Protein 7B3A (pdb70)

Secondary structure (DSSP, 8-state):
---EEPPGGGGGGGGGG--SHHHHT-HHHHHHHTTSSS-EEEES-SSS-SEEEEEETTTEEEEEE-TT-HHHHHHHHHIIIIIIHHHHHHTT--EEEEEES-THHHHHHHHHTTTS--EEEEEEEEEE-HHHHHHHGGGSPPP-TT-EEEE--HHHHHS-SSTHHHHHHHTT-S-HHHHHHH--EEEEEETTEEEEEEEEEEEETTEEEEEEEE--GGGTTSSHHHHHHHHHHHHHHHTTPEEE--EETT-HHHHHHHHHTTEEEEEEEEEEEEE-

Sequence (276 aa):
SMLYLLDDKSSDDYPKVVKHLVRTKKEEKSDVPLNAVINGTNVGNIYVDDPDHPKAALVDAVGTTTCFLIGDASSPVFGEHLKDCIENQQLKDQQCLESGGSSYFIATLFDKEEWEKVLENNAISHREEYEEPDYEFYHEEFDKDKKFNKVKSNYRSSLTTNNEEYTIKKRMMDKELLIQNDDSDDTLRRSSCLSDFWDSIDDFLTTKGVGFCVIKDEEQQVISSSCFTCYVDGNNHEIISVETYDEEEEEQNKKGLATKKACEVYLEYCIENGITPHWSTFETNVESVNLASSKLGFEEYRFKLKTYEEFEY

Nearest PDB structures (foldseek):
  7b3a-assembly1_A  TM=1.004E+00  e=2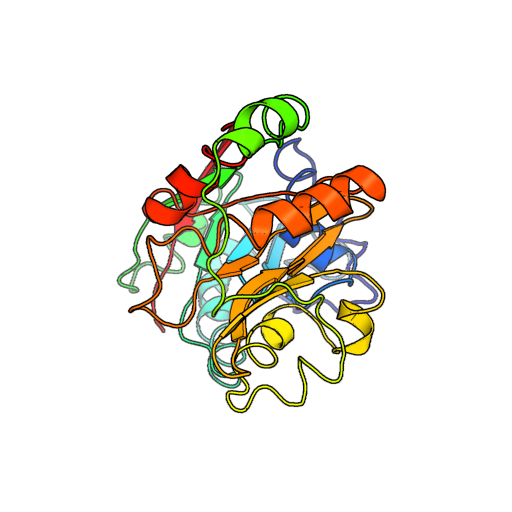.093E-62  Paenibacillus larvae subsp. larvae
  3g3s-assembly1_A  TM=7.703E-01  e=6.598E-16  Streptococcus suis 89/1591
  6wqc-assembly1_A  TM=4.935E-01  e=4.153E-09  Legionella hackeliae
  6wqb-assembly1_A  TM=4.560E-01  e=6.320E-09  Legionella hackeliae
  4ius-assembly1_A  TM=5.694E-01  e=4.469E-07  Kribbella flavida DSM 17836

Radius of gyration: 19.06 Å; Cα contacts (8 Å, |Δi|>4): 557; chains: 1; bounding box: 44×36×51 Å

CATH classification: 3.40.630.30

InterPro domains:
  IPR000182 GNAT domain [PS51186] (137-275)
  IPR016181 Acyl-CoA N-acyltransferase [SSF55729] (142-270)
  IPR027365 GNAT acetyltransferase YdfB-like [PF12746] (22-271)
  IPR027365 GNAT acetyltransferase YdfB-like [PTHR31143] (3-274)

Structure (mmCIF, N/CA/C/O backbone):
data_7B3A
#
_entry.id   7B3A
#
_cell.length_a   36.966
_cell.length_b   70.107
_cell.length_c   54.552
_cell.angle_alpha   90.000
_cell.angle_beta   106.947
_cell.angle_gamma   90.000
#
_symmetry.space_group_name_H-M   'P 1 21 1'
#
loop_
_entity.id
_entity.type
_entity.pdbx_description
1 polymer 'Putative Acyl-transferase domain protein'
2 non-polymer 'ACETYL COENZYME *A'
3 non-polymer 'CHLORIDE ION'
4 non-polymer 'ACETATE ION'
5 water water
#
loop_
_atom_site.group_PDB
_atom_site.id
_atom_site.type_symbol
_atom_site.label_atom_id
_atom_site.label_alt_id
_atom_site.label_comp_id
_atom_site.label_asym_id
_atom_site.label_entity_id
_atom_site.label_seq_id
_atom_site.pdbx_PDB_ins_code
_atom_site.Cartn_x
_atom_site.Cartn_y
_atom_site.Cartn_z
_atom_site.occupancy
_atom_site.B_iso_or_equiv
_atom_site.auth_seq_id
_atom_site.auth_comp_id
_atom_site.auth_asym_id
_atom_site.auth_atom_id
_atom_site.pdbx_PDB_model_num
ATOM 1 N N . SER A 1 5 ? 30.60253 -0.19378 -18.70302 1.000 46.99140 0 SER A N 1
ATOM 2 C CA . SER A 1 5 ? 29.26933 -0.54025 -19.26636 1.000 45.34102 0 SER A CA 1
ATOM 3 C C . SER A 1 5 ? 28.04770 -0.34106 -18.33324 1.000 41.62982 0 SER A C 1
ATOM 4 O O . SER A 1 5 ? 26.88020 -0.36067 -18.76905 1.000 41.94580 0 SER A O 1
ATOM 12 N N . MET A 1 6 ? 28.28451 -0.22297 -17.03063 1.000 37.14806 1 MET A N 1
ATOM 13 C CA . MET A 1 6 ? 27.17652 0.00455 -16.10261 1.000 31.61552 1 MET A CA 1
ATOM 14 C C . MET A 1 6 ? 27.74756 0.47165 -14.78180 1.000 28.05301 1 MET A C 1
ATOM 15 O O . MET A 1 6 ? 28.94336 0.27469 -14.52429 1.000 29.33740 1 MET A O 1
ATOM 29 N N . LEU A 1 7 ? 26.87761 1.07188 -13.92139 1.000 24.00867 2 LEU A N 1
ATOM 30 C CA . LEU A 1 7 ? 27.30823 1.35318 -12.56331 1.000 21.47246 2 LEU A CA 1
ATOM 31 C C . LEU A 1 7 ? 27.16731 0.08560 -11.73529 1.000 20.76276 2 LEU A C 1
ATOM 32 O O . LEU A 1 7 ? 26.24325 -0.70186 -11.93586 1.000 21.66482 2 LEU A O 1
ATOM 48 N N . TYR A 1 8 ? 28.09258 -0.11456 -10.82554 1.000 18.29341 3 TYR A N 1
ATOM 49 C CA . TYR A 1 8 ? 28.15461 -1.36614 -10.06438 1.000 16.61994 3 TYR A CA 1
ATOM 50 C C . TYR A 1 8 ? 27.70747 -1.16581 -8.61847 1.000 17.10075 3 TYR A C 1
ATOM 51 O O . TYR A 1 8 ? 28.25114 -0.32818 -7.91206 1.000 18.28442 3 TYR A O 1
ATOM 69 N N . LEU A 1 9 ? 26.73402 -1.95355 -8.17530 1.000 15.84578 4 LEU A N 1
ATOM 70 C CA . LEU A 1 9 ? 26.43012 -2.02480 -6.75237 1.000 15.77031 4 LEU A CA 1
ATOM 71 C C . LEU A 1 9 ? 27.64352 -2.56519 -6.00754 1.000 16.18834 4 LEU A C 1
ATOM 72 O O . LEU A 1 9 ? 28.25108 -3.57294 -6.40276 1.000 19.51076 4 LEU A O 1
ATOM 88 N N . LEU A 1 10 ? 28.02876 -1.87038 -4.93831 1.000 16.80440 5 LEU A N 1
ATOM 89 C CA . LEU A 1 10 ? 29.17901 -2.18940 -4.08613 1.000 19.05972 5 LEU A CA 1
ATOM 90 C C . LEU A 1 10 ? 28.72325 -2.97724 -2.85426 1.000 21.06514 5 LEU A C 1
ATOM 91 O O . LEU A 1 10 ? 27.70161 -2.66049 -2.25369 1.000 23.04452 5 LEU A O 1
ATOM 107 N N A ASP A 1 11 ? 29.46126 -4.02770 -2.50058 0.694 24.21147 6 ASP A N 1
ATOM 108 N N B ASP A 1 11 ? 29.44711 -4.02670 -2.48632 0.306 23.42508 6 ASP A N 1
ATOM 109 C CA A ASP A 1 11 ? 29.12557 -4.69483 -1.24622 0.694 25.86658 6 ASP A CA 1
ATOM 110 C CA B ASP A 1 11 ? 29.06494 -4.69899 -1.24750 0.306 24.97177 6 ASP A CA 1
ATOM 111 C C A ASP A 1 11 ? 29.59238 -3.86816 -0.04757 0.694 25.30176 6 ASP A C 1
ATOM 112 C C B ASP A 1 11 ? 29.60382 -3.92634 -0.04344 0.306 25.70935 6 ASP A C 1
ATOM 113 O O A ASP A 1 11 ? 30.57599 -3.10844 -0.12001 0.694 23.73623 6 ASP A O 1
ATOM 114 O O B ASP A 1 11 ? 30.63260 -3.24198 -0.12002 0.306 25.32788 6 ASP A O 1
ATOM 131 N N . LYS A 1 12 ? 28.87187 -4.01810 1.07181 1.000 27.11440 7 LYS A N 1
ATOM 132 C CA . LYS A 1 12 ? 29.21255 -3.25249 2.27531 1.000 27.33209 7 LYS A CA 1
ATOM 133 C C . LYS A 1 12 ? 30.66193 -3.44528 2.67088 1.000 26.79516 7 LYS A C 1
ATOM 134 O O . LYS A 1 12 ? 31.30735 -2.51398 3.16775 1.000 26.03022 7 LYS A O 1
ATOM 154 N N A SER A 1 13 ? 31.19413 -4.65101 2.47613 0.694 27.97042 8 SER A N 1
ATOM 155 N N B SER A 1 13 ? 31.21580 -4.63538 2.41115 0.306 28.05660 8 SER A N 1
ATOM 156 C CA A SER A 1 13 ? 32.57014 -4.92031 2.88822 0.694 28.75244 8 SER A CA 1
ATOM 157 C CA B SER A 1 13 ? 32.64337 -4.85942 2.63772 0.306 28.99111 8 SER A CA 1
ATOM 158 C C A SER A 1 13 ? 33.57592 -4.05519 2.14736 0.694 27.18844 8 SER A C 1
ATOM 159 C C B SER A 1 13 ? 33.48367 -3.84138 1.88718 0.306 27.68789 8 SER A C 1
ATOM 160 O O A SER A 1 13 ? 34.70373 -3.91203 2.61916 0.694 27.40076 8 SER A O 1
ATOM 161 O O B SER A 1 13 ? 34.54714 -3.43251 2.36030 0.306 27.46360 8 SER A O 1
ATOM 176 N N A ASP A 1 14 ? 33.19133 -3.46084 1.01406 0.768 25.54788 9 ASP A N 1
ATOM 177 N N B ASP A 1 14 ? 33.04601 -3.45497 0.69581 0.232 26.23463 9 ASP A N 1
ATOM 178 C CA A ASP A 1 14 ? 34.08476 -2.60946 0.22676 0.768 24.95749 9 ASP A CA 1
ATOM 179 C CA B ASP A 1 14 ? 33.81602 -2.57593 -0.17140 0.232 24.86132 9 ASP A CA 1
ATOM 180 C C A ASP A 1 14 ? 33.76746 -1.11282 0.36192 0.768 23.04874 9 ASP A C 1
ATOM 181 C C B ASP A 1 14 ? 33.54215 -1.09475 0.09000 0.232 23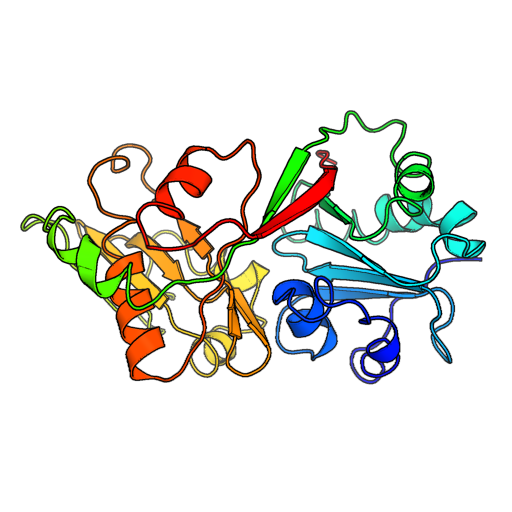.32794 9 ASP A C 1
ATOM 182 O O A ASP A 1 14 ? 34.39144 -0.27557 -0.29910 0.768 23.07390 9 ASP A O 1
ATOM 183 O O B ASP A 1 14 ? 33.99144 -0.24929 -0.69323 0.232 22.36122 9 ASP A O 1
ATOM 200 N N . TYR A 1 15 ? 32.80816 -0.74921 1.15820 1.000 22.82547 10 TYR A N 1
ATOM 201 C CA . TYR A 1 15 ? 32.45880 0.66299 1.34799 1.000 21.03211 10 TYR A CA 1
ATOM 202 C C . TYR A 1 15 ? 33.67957 1.50334 1.71834 1.000 20.70490 10 TYR A C 1
ATOM 203 O O . TYR A 1 15 ? 33.75403 2.68700 1.36767 1.000 21.06633 10 TYR A O 1
ATOM 222 N N . PRO A 1 16 ? 34.64288 0.95862 2.46914 1.000 23.43731 11 PRO A N 1
ATOM 223 C CA . PRO A 1 16 ? 35.82149 1.76760 2.79495 1.000 24.06841 11 PRO A CA 1
ATOM 224 C C . PRO A 1 16 ? 36.53235 2.29045 1.56386 1.000 27.30854 11 PRO A C 1
ATOM 225 O O . PRO A 1 16 ? 37.18947 3.34098 1.64202 1.000 28.11833 11 PRO A O 1
ATOM 236 N N . LYS A 1 17 ? 36.39058 1.62264 0.41620 1.000 27.18359 12 LYS A N 1
ATOM 237 C CA . LYS A 1 17 ? 37.00103 2.11127 -0.81237 1.000 27.46337 12 LYS A CA 1
ATOM 238 C C . LYS A 1 17 ? 36.39474 3.41200 -1.32619 1.000 26.52285 12 LYS A C 1
ATOM 239 O O . LYS A 1 17 ? 36.99948 4.03615 -2.20334 1.000 29.47610 12 LYS A O 1
ATOM 258 N N A VAL A 1 18 ? 35.23949 3.81633 -0.78342 0.230 24.77674 13 VAL A N 1
ATOM 259 N N B VAL A 1 18 ? 35.22204 3.86186 -0.85310 0.770 23.48162 13 VAL A N 1
ATOM 260 C CA A VAL A 1 18 ? 34.57335 5.05520 -1.16012 0.230 23.47105 13 VAL A CA 1
ATOM 261 C CA B VAL A 1 18 ? 34.73531 5.16319 -1.29615 0.770 22.59221 13 VAL A CA 1
ATOM 262 C C A VAL A 1 18 ? 35.00019 6.22894 -0.28541 0.230 23.24910 13 VAL A C 1
ATOM 263 C C B VAL A 1 18 ? 35.04111 6.27392 -0.29733 0.770 22.90421 13 VAL A C 1
ATOM 264 O O A VAL A 1 18 ? 34.80394 7.38451 -0.68082 0.230 23.10937 13 VAL A O 1
ATOM 265 O O B VAL A 1 18 ? 34.81036 7.43539 -0.61384 0.770 21.50991 13 VAL A O 1
ATOM 290 N N . LYS A 1 19 ? 35.60389 5.96709 0.87876 1.000 22.54432 14 LYS A N 1
ATOM 291 C CA . LYS A 1 19 ? 35.84441 7.02587 1.85179 1.000 23.10430 14 LYS A CA 1
ATOM 292 C C . LYS A 1 19 ? 36.74232 8.10703 1.31441 1.000 24.31502 14 LYS A C 1
ATOM 293 O O . LYS A 1 19 ? 36.60505 9.28150 1.69550 1.000 23.82789 14 LYS A O 1
ATOM 313 N N . HIS A 1 20 ? 37.69742 7.73521 0.45242 1.000 25.09551 15 HIS A N 1
ATOM 314 C CA . HIS A 1 20 ? 38.62887 8.75184 -0.02364 1.000 25.79653 15 HIS A CA 1
ATOM 315 C C . HIS A 1 20 ? 37.96054 9.78795 -0.92761 1.000 26.57823 15 HIS A C 1
ATOM 316 O O . HIS A 1 20 ? 38.60380 10.83253 -1.21583 1.000 27.83483 15 HIS A O 1
ATOM 330 N N . LEU A 1 21 ? 36.70942 9.53279 -1.38893 1.000 24.27779 16 LEU A N 1
ATOM 331 C CA . LEU A 1 21 ? 35.97277 10.49062 -2.19562 1.000 24.11357 16 LEU A CA 1
ATOM 332 C C . LEU A 1 21 ? 35.28495 11.54388 -1.34589 1.000 20.32172 16 LEU A C 1
ATOM 333 O O . LEU A 1 21 ? 34.74207 12.50937 -1.89557 1.000 21.46331 16 LEU A O 1
ATOM 349 N N . VAL A 1 22 ? 35.32643 11.39142 -0.03227 1.000 19.47252 17 VAL A N 1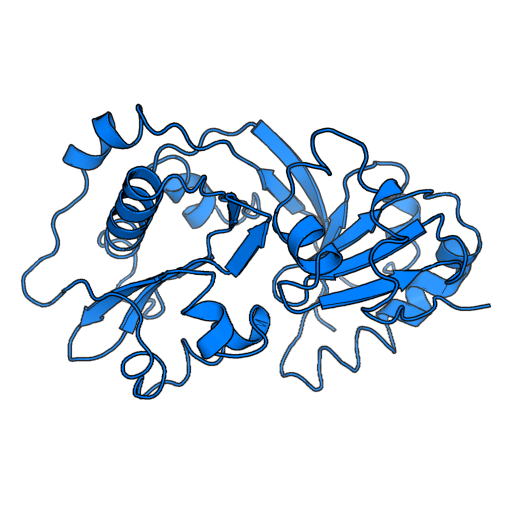
ATOM 350 C CA . VAL A 1 22 ? 34.70195 12.32881 0.89855 1.000 18.11773 17 VAL A CA 1
ATOM 351 C C . VAL A 1 22 ? 35.80779 13.27680 1.34021 1.000 19.22061 17 VAL A C 1
ATOM 352 O O . VAL A 1 22 ? 36.57779 12.97246 2.25161 1.000 19.38585 17 VAL A O 1
ATOM 365 N N . ARG A 1 23 ? 35.88060 14.41344 0.66540 1.000 20.93773 18 ARG A N 1
ATOM 366 C CA . ARG A 1 23 ? 37.07014 15.25142 0.74473 1.000 21.65548 18 ARG A CA 1
ATOM 367 C C . ARG A 1 23 ? 36.83396 16.65799 1.25246 1.000 22.37151 18 ARG A C 1
ATOM 368 O O . ARG A 1 23 ? 37.67052 17.15974 2.02123 1.000 24.60618 18 ARG A O 1
ATOM 389 N N . THR A 1 24 ? 35.77881 17.34111 0.81255 1.000 20.47259 19 THR A N 1
ATOM 390 C CA . THR A 1 24 ? 35.63464 18.71915 1.21644 1.000 19.49335 19 THR A CA 1
ATOM 391 C C . THR A 1 24 ? 35.01730 18.79735 2.59328 1.000 18.53171 19 THR A C 1
ATOM 392 O O . THR A 1 24 ? 34.48948 17.81421 3.13717 1.000 17.76423 19 THR A O 1
ATOM 403 N N A LYS A 1 25 ? 35.05188 20.00582 3.16144 0.446 19.87515 20 LYS A N 1
ATOM 404 N N B LYS A 1 25 ? 35.05905 19.99521 3.18455 0.554 19.58449 20 LYS A N 1
ATOM 405 C CA A LYS A 1 25 ? 34.47781 20.20265 4.48683 0.446 20.01586 20 LYS A CA 1
ATOM 406 C CA B LYS A 1 25 ? 34.47128 20.13376 4.51180 0.554 18.99661 20 LYS A CA 1
ATOM 407 C C A LYS A 1 25 ? 32.98617 19.88894 4.48204 0.446 18.68669 20 LYS A C 1
ATOM 408 C C B LYS A 1 25 ? 32.97330 19.83721 4.46932 0.554 18.03483 20 LYS A C 1
ATOM 409 O O A LYS A 1 25 ? 32.45647 19.31994 5.44915 0.446 18.81676 20 LYS A O 1
ATOM 410 O O B LYS A 1 25 ? 32.43081 19.18874 5.37782 0.554 17.97893 20 LYS A O 1
ATOM 447 N N . GLU A 1 26 ? 32.28870 20.26487 3.41216 1.000 17.83613 21 GLU A N 1
ATOM 448 C CA . GLU A 1 26 ? 30.83618 19.98276 3.30154 1.000 17.60854 21 GLU A CA 1
ATOM 449 C C . GLU A 1 26 ? 30.54546 18.49096 3.17975 1.000 17.06671 21 GLU A C 1
ATOM 450 O O . GLU A 1 26 ? 29.61857 17.97137 3.81529 1.000 16.66404 21 GLU A O 1
ATOM 462 N N . GLU A 1 27 ? 31.34567 17.77867 2.39968 1.000 16.23643 22 GLU A N 1
ATOM 463 C CA . GLU A 1 27 ? 31.21729 16.32706 2.32078 1.000 15.85756 22 GLU A CA 1
ATOM 464 C C . GLU A 1 27 ? 31.47504 15.67842 3.67382 1.000 14.86873 22 GLU A C 1
ATOM 465 O O . GLU A 1 27 ? 30.75554 14.77446 4.09155 1.000 15.17515 22 GLU A O 1
ATOM 477 N N . LYS A 1 28 ? 32.54499 16.07650 4.33546 1.000 15.17238 23 LYS A N 1
ATOM 478 C CA . LYS A 1 28 ? 32.94182 15.44401 5.58229 1.000 15.16606 23 LYS A CA 1
ATOM 479 C C . LYS A 1 28 ? 31.95018 15.69610 6.68309 1.000 15.69346 23 LYS A C 1
ATOM 480 O O . LYS A 1 28 ? 31.84244 14.85246 7.58567 1.000 18.02728 23 LYS A O 1
ATOM 499 N N . SER A 1 29 ? 31.21809 16.80275 6.61682 1.000 15.94707 24 SER A N 1
ATOM 500 C CA . SER A 1 29 ? 30.25873 17.10123 7.67517 1.000 16.89878 24 SER A CA 1
ATOM 501 C C . SER A 1 29 ? 28.86749 16.59343 7.37157 1.000 16.61408 24 SER A C 1
ATOM 502 O O . SER A 1 29 ? 27.93880 16.84008 8.15404 1.000 18.78351 24 SER A O 1
ATOM 510 N N . ASP A 1 30 ? 28.69944 15.88321 6.28208 1.000 14.81671 25 ASP A N 1
ATOM 511 C CA . ASP A 1 30 ? 27.36060 15.47093 5.85618 1.000 13.26739 25 ASP A CA 1
ATOM 512 C C . ASP A 1 30 ? 27.05904 14.12422 6.50493 1.000 12.71869 25 ASP A C 1
ATOM 513 O O . ASP A 1 30 ? 27.67791 13.11123 6.16260 1.000 14.90054 25 ASP A O 1
ATOM 522 N N . VAL A 1 31 ? 26.21218 14.13491 7.51947 1.000 13.28491 26 VAL A N 1
ATOM 523 C CA . VAL A 1 31 ? 26.03288 12.93122 8.33207 1.000 12.47718 26 VAL A CA 1
ATOM 524 C C . VAL A 1 31 ? 25.44076 11.77887 7.52698 1.000 12.67010 26 VAL A C 1
ATOM 525 O O . VAL A 1 31 ? 25.96601 10.66191 7.63933 1.000 14.50659 26 VAL A O 1
ATOM 538 N N . PRO A 1 32 ? 24.36738 11.96207 6.73837 1.000 12.88441 27 PRO A N 1
ATOM 539 C CA . PRO A 1 32 ? 23.77398 10.79551 6.03723 1.000 12.88643 27 PRO A CA 1
ATOM 540 C C . PRO A 1 32 ? 24.75566 10.15894 5.06012 1.000 13.67580 27 PRO A C 1
ATOM 541 O O . PRO A 1 32 ? 24.85566 8.94461 4.99132 1.000 14.86027 27 PRO A O 1
ATOM 552 N N . LEU A 1 33 ? 25.52706 10.96981 4.34421 1.000 13.97988 28 LEU A N 1
ATOM 553 C CA . LEU A 1 33 ? 26.53574 10.45991 3.41200 1.000 13.89692 28 LEU A CA 1
ATOM 554 C C . LEU A 1 33 ? 27.54270 9.56087 4.11853 1.000 14.31005 28 LEU A C 1
ATOM 555 O O . LEU A 1 33 ? 27.79371 8.40174 3.70327 1.000 14.15593 28 LEU A O 1
ATOM 571 N N . ASN A 1 34 ? 28.10095 10.05077 5.23076 1.000 13.61496 29 ASN A N 1
ATOM 572 C CA . ASN A 1 34 ? 29.10108 9.28020 5.94297 1.000 15.36196 29 ASN A CA 1
ATOM 573 C C . ASN A 1 34 ? 28.51699 8.09388 6.69329 1.000 14.16299 29 ASN A C 1
ATOM 574 O O . ASN A 1 34 ? 29.17593 7.02987 6.80546 1.000 14.73667 29 ASN A O 1
ATOM 585 N N . ALA A 1 35 ? 27.27035 8.22317 7.18818 1.000 13.86429 30 ALA A N 1
ATOM 586 C CA . ALA A 1 35 ? 26.63898 7.13059 7.91271 1.000 12.62903 30 ALA A CA 1
ATOM 587 C C . ALA A 1 35 ? 26.40166 5.93221 7.01250 1.000 13.70085 30 ALA A C 1
ATOM 588 O O . ALA A 1 35 ? 26.54413 4.77880 7.43465 1.000 16.06822 30 ALA A O 1
ATOM 595 N N . VAL A 1 36 ? 25.99421 6.18788 5.77217 1.000 14.12263 31 VAL A N 1
ATOM 596 C CA . VAL A 1 36 ? 25.82460 5.11233 4.79902 1.000 14.19381 31 VAL A CA 1
ATOM 597 C C . VAL A 1 36 ? 27.16596 4.48161 4.43432 1.000 15.31590 31 VAL A C 1
ATOM 598 O O . VAL A 1 36 ? 27.30944 3.25675 4.48032 1.000 15.80425 31 VAL A O 1
ATOM 611 N N . ILE A 1 37 ? 28.18541 5.32024 4.14661 1.000 15.54935 32 ILE A N 1
ATOM 612 C CA . ILE A 1 37 ? 29.52286 4.78969 3.81761 1.000 16.34687 32 ILE A CA 1
ATOM 613 C C . ILE A 1 37 ? 30.08755 3.95678 4.96415 1.000 16.53660 32 ILE A C 1
ATOM 614 O O . ILE A 1 37 ? 30.74606 2.93935 4.72434 1.000 16.22293 32 ILE A O 1
ATOM 630 N N . ASN A 1 38 ? 29.80870 4.34004 6.21644 1.000 15.05174 33 ASN A N 1
ATOM 631 C CA . ASN A 1 38 ? 30.29553 3.61094 7.38395 1.000 15.91572 33 ASN A CA 1
ATOM 632 C C . ASN A 1 38 ? 29.55671 2.29723 7.63406 1.000 16.62295 33 ASN A C 1
ATOM 633 O O . ASN A 1 38 ? 29.95321 1.51965 8.52413 1.000 20.39333 33 ASN A O 1
ATOM 644 N N . GLY A 1 39 ? 28.46841 2.07271 6.92291 1.000 15.96139 34 GLY A N 1
ATOM 645 C CA . GLY A 1 39 ? 27.61925 0.92759 7.09811 1.000 17.19158 34 GLY A CA 1
ATOM 646 C C . GLY A 1 39 ? 26.61072 1.02751 8.22696 1.000 17.42203 34 GLY A C 1
ATOM 647 O O . GLY A 1 39 ? 25.95419 0.02477 8.55500 1.000 20.77803 34 GLY A O 1
ATOM 651 N N . THR A 1 40 ? 26.50662 2.18058 8.84781 1.000 16.71232 35 THR A N 1
ATOM 652 C CA . THR A 1 40 ? 25.69928 2.33723 10.06433 1.000 16.48175 35 THR A CA 1
ATOM 653 C C . THR A 1 40 ? 24.21063 2.46740 9.77611 1.000 15.01403 35 THR A C 1
ATOM 654 O O . THR A 1 40 ? 23.40316 2.03851 10.58873 1.000 16.13082 35 THR A O 1
ATOM 665 N N . ASN A 1 41 ? 23.83356 3.03991 8.64524 1.000 15.52726 36 ASN A N 1
ATOM 666 C CA . ASN A 1 41 ? 22.44963 3.29859 8.30151 1.000 14.22333 36 ASN A CA 1
ATOM 667 C C . ASN A 1 41 ? 22.16254 2.75815 6.91186 1.000 16.39316 36 ASN A C 1
ATOM 668 O O . ASN A 1 41 ? 23.07661 2.47473 6.13881 1.000 16.91959 36 ASN A O 1
ATOM 679 N N . VAL A 1 42 ? 20.86487 2.59365 6.63535 1.000 15.98112 37 VAL A N 1
ATOM 680 C CA . VAL A 1 42 ? 20.40165 1.90678 5.43937 1.000 17.02289 37 VAL A CA 1
ATOM 681 C C . VAL A 1 42 ? 20.74714 2.71621 4.19470 1.000 16.53317 37 VAL A C 1
ATOM 682 O O . VAL A 1 42 ? 20.41498 3.89262 4.08166 1.000 15.74489 37 VAL A O 1
ATOM 695 N N . GLY A 1 43 ? 21.35520 2.06793 3.23892 1.000 16.17673 38 GLY A N 1
ATOM 696 C CA . GLY A 1 43 ? 21.63554 2.72628 1.97476 1.000 15.54832 38 GLY A CA 1
ATOM 697 C C . GLY A 1 43 ? 22.32771 1.77935 1.00946 1.000 15.93977 38 GLY A C 1
ATOM 698 O O . GLY A 1 43 ? 22.69755 0.65584 1.36042 1.000 17.74698 38 GLY A O 1
ATOM 702 N N . ASN A 1 44 ? 22.49031 2.26181 -0.21697 1.000 16.50867 39 ASN A N 1
ATOM 703 C CA . ASN A 1 44 ? 23.12524 1.50163 -1.29307 1.000 17.77333 39 ASN A CA 1
ATOM 704 C C . ASN A 1 44 ? 24.17996 2.38341 -1.94841 1.000 15.28583 39 ASN A C 1
ATOM 705 O O . ASN A 1 44 ? 24.01007 3.58951 -2.01822 1.000 16.42430 39 ASN A O 1
ATOM 716 N N . ILE A 1 45 ? 25.26264 1.77947 -2.42220 1.000 14.71742 40 ILE A N 1
ATOM 717 C CA . ILE A 1 45 ? 26.33463 2.52005 -3.07840 1.000 14.68098 40 ILE A CA 1
ATOM 718 C C . ILE A 1 45 ? 26.61108 1.92222 -4.45257 1.000 16.01316 40 ILE A C 1
ATOM 719 O O . ILE A 1 45 ? 26.73419 0.70119 -4.58719 1.000 16.08998 40 ILE A O 1
ATOM 735 N N . TYR A 1 46 ? 26.68507 2.78284 -5.45473 1.000 17.26639 41 TYR A N 1
ATOM 736 C CA . TYR A 1 46 ? 27.00044 2.40529 -6.83667 1.000 16.84880 41 TYR A CA 1
ATOM 737 C C . TYR A 1 46 ? 28.23428 3.15134 -7.32037 1.000 16.93642 41 TYR A C 1
ATOM 738 O O . TYR A 1 46 ? 28.37633 4.33960 -7.03840 1.000 17.70456 41 TYR A O 1
ATOM 756 N N . VAL A 1 47 ? 29.14242 2.44589 -8.00032 1.000 18.22679 42 VAL A N 1
ATOM 757 C CA . VAL A 1 47 ? 30.43513 2.98720 -8.34099 1.000 18.65869 42 VAL A CA 1
ATOM 758 C C . VAL A 1 47 ? 30.80027 2.70536 -9.80792 1.000 19.20377 42 VAL A C 1
ATOM 759 O O . VAL A 1 47 ? 30.20304 1.87697 -10.49613 1.000 20.22872 42 VAL A O 1
ATOM 772 N N . ASP A 1 48 ? 31.79943 3.45850 -10.27979 1.000 22.17384 43 ASP A N 1
ATOM 773 C CA . ASP A 1 48 ? 32.35548 3.24181 -11.61760 1.000 25.03460 43 ASP A CA 1
ATOM 774 C C . ASP A 1 48 ? 33.20185 1.97695 -11.69336 1.000 26.25915 43 ASP A C 1
ATOM 775 O O . ASP A 1 48 ? 33.26674 1.33607 -12.75277 1.000 27.88015 43 ASP A O 1
ATOM 784 N N . ASP A 1 49 ? 33.89843 1.64210 -10.63766 1.000 24.59022 44 ASP A N 1
ATOM 785 C CA . ASP A 1 49 ? 34.87717 0.56750 -10.61030 1.000 27.17954 44 ASP A CA 1
ATOM 786 C C . ASP A 1 49 ? 34.92692 0.03162 -9.18439 1.000 28.96453 44 ASP A C 1
ATOM 787 O O . ASP A 1 49 ? 35.33713 0.74263 -8.26011 1.000 30.54305 44 ASP A O 1
ATOM 796 N N . PRO A 1 50 ? 34.50851 -1.20303 -8.94931 1.000 28.50737 45 PRO A N 1
ATOM 797 C CA . PRO A 1 50 ? 34.46222 -1.68387 -7.56745 1.000 30.75559 45 PRO A CA 1
ATOM 798 C C . PRO A 1 50 ? 35.81206 -1.92557 -6.97367 1.000 32.86777 45 PRO A C 1
ATOM 799 O O . PRO A 1 50 ? 35.90615 -2.01664 -5.75593 1.000 33.66973 45 PRO A O 1
ATOM 810 N N . ASP A 1 51 ? 36.87042 -2.04034 -7.78522 1.000 31.94086 46 ASP A N 1
ATOM 811 C CA . ASP A 1 51 ? 38.18050 -2.23243 -7.18959 1.000 34.79483 46 ASP A CA 1
ATOM 812 C C . ASP A 1 51 ? 38.79876 -0.93333 -6.71479 1.000 35.42825 46 ASP A C 1
ATOM 813 O O . ASP A 1 51 ? 39.47310 -0.93129 -5.67183 1.000 37.35925 46 ASP A O 1
ATOM 822 N N . HIS A 1 52 ? 38.55492 0.16435 -7.44920 1.000 33.58907 47 HIS A N 1
ATOM 823 C CA . HIS A 1 52 ? 39.18492 1.46407 -7.18597 1.000 34.13654 47 HIS A CA 1
ATOM 824 C C . HIS A 1 52 ? 38.21031 2.55891 -7.60485 1.000 31.67591 47 HIS A C 1
ATOM 825 O O . HIS A 1 52 ? 38.35284 3.18341 -8.66058 1.000 31.64721 47 HIS A O 1
ATOM 839 N N . PRO A 1 53 ? 37.19598 2.82473 -6.78214 1.000 29.67578 48 PRO A N 1
ATOM 840 C CA . PRO A 1 53 ? 36.15600 3.77868 -7.17866 1.000 28.23809 48 PRO A CA 1
ATOM 841 C C . PRO A 1 53 ? 36.73212 5.16097 -7.36259 1.000 28.46039 48 PRO A C 1
ATOM 842 O O . PRO A 1 53 ? 37.51737 5.62110 -6.53470 1.000 30.01813 48 PRO A O 1
ATOM 853 N N . LYS A 1 54 ? 36.30734 5.83722 -8.44427 1.000 27.76699 49 LYS A N 1
ATOM 854 C CA . LYS A 1 54 ? 36.63254 7.24732 -8.65911 1.000 27.76600 49 LYS A CA 1
ATOM 855 C C . LYS A 1 54 ? 35.40268 8.12961 -8.60070 1.000 26.60513 49 LYS A C 1
ATOM 856 O O . LYS A 1 54 ? 35.53702 9.34269 -8.52288 1.000 28.27357 49 LYS A O 1
ATOM 875 N N . ALA A 1 55 ? 34.21713 7.52463 -8.59709 1.000 25.23045 50 ALA A N 1
ATOM 876 C CA . ALA A 1 55 ? 32.97090 8.26598 -8.56408 1.000 21.97670 50 ALA A CA 1
ATOM 877 C C . ALA A 1 55 ? 31.94095 7.31047 -7.97770 1.000 20.71115 50 ALA A C 1
ATOM 878 O O . ALA A 1 55 ? 32.02338 6.10271 -8.17333 1.000 21.26587 50 ALA A O 1
ATOM 885 N N . ALA A 1 56 ? 31.03566 7.86217 -7.21074 1.000 20.88121 51 ALA A N 1
ATOM 886 C CA . ALA A 1 56 ? 30.05182 7.05865 -6.51898 1.000 19.33122 51 ALA A CA 1
ATOM 887 C C . ALA A 1 56 ? 28.71618 7.78348 -6.40023 1.000 19.64802 51 ALA A C 1
ATOM 888 O O . ALA A 1 56 ? 28.63847 9.00506 -6.24964 1.000 19.70796 51 ALA A O 1
ATOM 895 N N . LEU A 1 57 ? 27.66842 6.99082 -6.48386 1.000 16.83955 52 LEU A N 1
ATOM 896 C CA . LEU A 1 57 ? 26.31428 7.36276 -6.09507 1.000 16.27565 52 LEU A CA 1
ATOM 897 C C . LEU A 1 57 ? 26.03684 6.69572 -4.75900 1.000 15.09955 52 LEU A C 1
ATOM 898 O O . LEU A 1 57 ? 26.01645 5.46868 -4.65077 1.000 16.39401 52 LEU A O 1
ATOM 914 N N . VAL A 1 58 ? 25.92917 7.50622 -3.73197 1.000 14.15979 53 VAL A N 1
ATOM 915 C CA . VAL A 1 58 ? 25.64357 7.02457 -2.38893 1.000 14.84687 53 VAL A CA 1
ATOM 916 C C . VAL A 1 58 ? 24.19014 7.32248 -2.09236 1.000 15.59611 53 VAL A C 1
ATOM 917 O O . VAL A 1 58 ? 23.78717 8.49666 -1.98489 1.000 15.97032 53 VAL A O 1
ATOM 930 N N . ASP A 1 59 ? 23.39444 6.25712 -2.01069 1.000 14.89547 54 ASP A N 1
ATOM 931 C CA . ASP A 1 59 ? 21.95832 6.39607 -1.80941 1.000 14.96414 54 ASP A CA 1
ATOM 932 C C . ASP A 1 59 ? 21.59014 6.21695 -0.34136 1.000 14.90989 54 ASP A C 1
ATOM 933 O O . ASP A 1 59 ? 21.54422 5.07711 0.16579 1.000 14.41583 54 ASP A O 1
ATOM 942 N N . ALA A 1 60 ? 21.31099 7.31997 0.35350 1.000 14.28951 55 ALA A N 1
ATOM 943 C CA . ALA A 1 60 ? 20.80657 7.28704 1.73541 1.000 14.76669 55 ALA A CA 1
ATOM 944 C C . ALA A 1 60 ? 19.30570 7.22157 1.57687 1.000 15.33986 55 ALA A C 1
ATOM 945 O O . ALA A 1 60 ? 18.60621 8.24982 1.46368 1.000 15.44163 55 ALA A O 1
ATOM 952 N N . VAL A 1 61 ? 18.81038 5.98882 1.49034 1.000 16.66412 56 VAL A N 1
ATOM 953 C CA . VAL A 1 61 ? 17.49985 5.77131 0.87432 1.000 18.87852 56 VAL A CA 1
ATOM 954 C C . VAL A 1 61 ? 16.38863 6.51533 1.59599 1.000 18.57859 56 VAL A C 1
ATOM 955 O O . VAL A 1 61 ? 15.37992 6.89307 0.95851 1.000 19.86156 56 VAL A O 1
ATOM 968 N N . GLY A 1 62 ? 16.53591 6.76169 2.90041 1.000 18.15968 57 GLY A N 1
ATOM 969 C CA . GLY A 1 62 ? 15.58108 7.55227 3.67100 1.000 18.80509 57 GLY A CA 1
ATOM 970 C C . GLY A 1 62 ? 15.50833 9.04114 3.36791 1.000 19.19225 57 GLY A C 1
ATOM 971 O O . GLY A 1 62 ? 14.53799 9.67156 3.79580 1.000 22.64742 57 GLY A O 1
ATOM 975 N N A THR A 1 63 ? 16.42958 9.58754 2.58088 0.409 17.66958 58 THR A N 1
ATOM 976 N N B THR A 1 63 ? 16.47993 9.60891 2.64351 0.591 17.59702 58 THR A N 1
ATOM 977 C CA A THR A 1 63 ? 16.51422 11.02854 2.43118 0.409 17.00085 58 THR A CA 1
ATOM 978 C CA B THR A 1 63 ? 16.55962 11.05403 2.49055 0.591 17.17745 58 THR A CA 1
ATOM 979 C C A THR A 1 63 ? 16.90306 11.39877 1.00217 0.409 14.93751 58 THR A C 1
ATOM 980 C C B THR A 1 63 ? 16.97466 11.48922 1.08895 0.591 15.06399 58 THR A C 1
ATOM 981 O O A THR A 1 63 ? 16.15622 12.09628 0.32578 0.409 15.52107 58 THR A O 1
ATOM 982 O O B THR A 1 63 ? 16.34463 12.38961 0.55701 0.591 16.35942 58 THR A O 1
ATOM 1003 N N . THR A 1 64 ? 18.05666 10.95416 0.52413 1.000 15.19723 59 THR A N 1
ATOM 1004 C CA . THR A 1 64 ? 18.57424 11.49149 -0.73336 1.000 14.98431 59 THR A CA 1
ATOM 1005 C C . THR A 1 64 ? 19.69691 10.59516 -1.20305 1.000 15.14998 59 THR A C 1
ATOM 1006 O O . THR A 1 64 ? 20.38379 9.95537 -0.39020 1.000 15.51392 59 THR A O 1
ATOM 1018 N N . CYS A 1 65 ? 19.93992 10.62039 -2.51747 1.000 15.35274 60 CYS A N 1
ATOM 1019 C CA . CYS A 1 65 ? 21.25166 10.17178 -2.95422 1.000 15.60803 60 CYS A CA 1
ATOM 1020 C C . CYS A 1 65 ? 22.20680 11.36724 -3.09877 1.000 16.53548 60 CYS A C 1
ATOM 1021 O O . CYS A 1 65 ? 21.80992 12.53432 -3.10971 1.000 16.66311 60 CYS A O 1
ATOM 1029 N N . PHE A 1 66 ? 23.47029 11.03530 -3.15230 1.000 15.32417 61 PHE A N 1
ATOM 1030 C CA . PHE A 1 66 ? 24.57766 11.96055 -3.32795 1.000 16.26198 61 PHE A CA 1
ATOM 1031 C C . PHE A 1 66 ? 25.40291 11.43977 -4.49556 1.000 17.06409 61 PHE A C 1
ATOM 1032 O O . PHE A 1 66 ? 25.57239 10.23915 -4.64496 1.000 17.65276 61 PHE A O 1
ATOM 1049 N N . LEU A 1 67 ? 25.91349 12.32829 -5.33353 1.000 19.70389 62 LEU A N 1
ATOM 1050 C CA . LEU A 1 67 ? 26.95787 11.97932 -6.28236 1.000 22.10755 62 LEU A CA 1
ATOM 1051 C C . LEU A 1 67 ? 28.25692 12.59951 -5.78479 1.000 23.13967 62 LEU A C 1
ATOM 1052 O O . LEU A 1 67 ? 28.30345 13.80682 -5.50529 1.000 25.56316 62 LEU A O 1
ATOM 1068 N N . ILE A 1 68 ? 29.29538 11.77780 -5.63547 1.000 21.65378 63 ILE A N 1
ATOM 1069 C CA . ILE A 1 68 ? 30.58909 12.22844 -5.16207 1.000 22.84192 63 ILE A CA 1
ATOM 1070 C C . ILE A 1 68 ? 31.68285 11.72502 -6.08712 1.000 24.90030 63 ILE A C 1
ATOM 1071 O O . ILE A 1 68 ? 31.50767 10.75868 -6.82614 1.000 25.69884 63 ILE A O 1
ATOM 1087 N N . GLY A 1 69 ? 32.83778 12.40662 -6.02306 1.000 25.03037 64 GLY A N 1
ATOM 1088 C CA . GLY A 1 69 ? 33.95431 11.96154 -6.85108 1.000 26.94366 64 GLY A CA 1
ATOM 1089 C C . GLY A 1 69 ? 33.93672 12.66342 -8.17455 1.000 27.78125 64 GLY A C 1
ATOM 1090 O O . GLY A 1 69 ? 33.48598 13.80512 -8.29067 1.000 29.21372 64 GLY A O 1
ATOM 1094 N N . ASP A 1 70 ? 34.44826 11.98367 -9.20088 1.000 29.11546 65 ASP A N 1
ATOM 1095 C CA . ASP A 1 70 ? 34.81503 12.65245 -10.44199 1.000 30.36655 65 ASP A CA 1
ATOM 1096 C C . ASP A 1 70 ? 33.59257 12.73386 -11.35900 1.000 30.75739 65 ASP A C 1
ATOM 1097 O O . ASP A 1 70 ? 33.19301 11.73663 -11.97380 1.000 30.31291 65 ASP A O 1
ATOM 1106 N N . ALA A 1 71 ? 33.05009 13.94593 -11.52088 1.000 29.85017 66 ALA A N 1
ATOM 1107 C CA . ALA A 1 71 ? 31.86763 14.17559 -12.34010 1.000 31.11117 66 ALA A CA 1
ATOM 1108 C C . ALA A 1 71 ? 32.12143 13.94662 -13.82579 1.000 31.83790 66 ALA A C 1
ATOM 1109 O O . ALA A 1 71 ? 31.16162 13.85710 -14.60984 1.000 32.88323 66 ALA A O 1
ATOM 1116 N N . SER A 1 72 ? 33.38045 13.81713 -14.21066 1.000 31.51185 67 SER A N 1
ATOM 1117 C CA . SER A 1 72 ? 33.73611 13.52661 -15.58491 1.000 32.22008 67 SER A CA 1
ATOM 1118 C C . SER A 1 72 ? 33.76771 12.02843 -15.86445 1.000 31.00956 67 SER A C 1
ATOM 1119 O O . SER A 1 72 ? 34.13873 11.61741 -16.97347 1.000 31.47581 67 SER A O 1
ATOM 1127 N N . SER A 1 73 ? 33.37392 11.20191 -14.92100 1.000 28.85809 68 SER A N 1
ATOM 1128 C CA . SER A 1 73 ? 33.40402 9.75142 -15.10598 1.000 29.55321 68 SER A CA 1
ATOM 1129 C C . SER A 1 73 ? 32.60698 9.34749 -16.32861 1.000 29.37344 68 SER A C 1
ATOM 1130 O O . SER A 1 73 ? 31.39260 9.57498 -16.36906 1.000 29.73672 68 SER A O 1
ATOM 1138 N N . PRO A 1 74 ? 33.22757 8.71784 -17.32763 1.000 29.60145 69 PRO A N 1
ATOM 1139 C CA . PRO A 1 74 ? 32.46979 8.36396 -18.52802 1.000 29.74545 69 PRO A CA 1
ATOM 1140 C C . PRO A 1 74 ? 31.31732 7.45156 -18.26751 1.000 28.82032 69 PRO A C 1
ATOM 1141 O O . PRO A 1 74 ? 30.25458 7.64414 -18.86480 1.000 30.38118 69 PRO A O 1
ATOM 1152 N N . VAL A 1 75 ? 31.46609 6.49288 -17.35109 1.000 27.19320 70 VAL A N 1
ATOM 1153 C CA . VAL A 1 75 ? 30.35817 5.58120 -17.11678 1.000 27.05567 70 VAL A CA 1
ATOM 1154 C C . VAL A 1 75 ? 29.17489 6.29718 -16.47956 1.000 27.15800 70 VAL A C 1
ATOM 1155 O O . VAL A 1 75 ? 28.01743 5.95604 -16.77491 1.000 29.40632 70 VAL A O 1
ATOM 1168 N N . PHE A 1 76 ? 29.41559 7.30770 -15.61797 1.000 26.69833 71 PHE A N 1
ATOM 1169 C CA . PHE A 1 76 ? 28.29252 8.09308 -15.12023 1.000 24.78753 71 PHE A CA 1
ATOM 1170 C C . PHE A 1 76 ? 27.61179 8.88828 -16.23654 1.000 27.05874 71 PHE A C 1
ATOM 1171 O O . PHE A 1 76 ? 26.40215 9.16327 -16.16308 1.000 27.77653 71 PHE A O 1
ATOM 1188 N N . GLY A 1 77 ? 28.36748 9.29929 -17.24453 1.000 27.68977 72 GLY A N 1
ATOM 1189 C CA . GLY A 1 77 ? 27.77546 10.08495 -18.31823 1.000 27.60354 72 GLY A CA 1
ATOM 1190 C C . GLY A 1 77 ? 26.84066 9.27241 -19.18405 1.000 29.26975 72 GLY A C 1
ATOM 1191 O O . GLY A 1 77 ? 25.90569 9.80955 -19.78102 1.000 32.15950 72 GLY A O 1
ATOM 1195 N N . GLU A 1 78 ? 27.06614 7.97795 -19.26441 1.000 27.82395 73 GLU A N 1
ATOM 1196 C CA . GLU A 1 78 ? 26.27573 7.15788 -20.16456 1.000 28.42008 73 GLU A CA 1
ATOM 1197 C C . GLU A 1 78 ? 25.27933 6.25720 -19.45777 1.000 27.72410 73 GLU A C 1
ATOM 1198 O O . GLU A 1 78 ? 24.28104 5.85223 -20.07856 1.000 29.40022 73 GLU A O 1
ATOM 1210 N N . HIS A 1 79 ? 25.49186 5.94338 -18.17735 1.000 26.22535 74 HIS A N 1
ATOM 1211 C CA . HIS A 1 79 ? 24.66959 4.91721 -17.55602 1.000 28.24286 74 HIS A CA 1
ATOM 1212 C C . HIS A 1 79 ? 24.08493 5.35611 -16.21808 1.000 26.93206 74 HIS A C 1
ATOM 1213 O O . HIS A 1 79 ? 23.53076 4.53461 -15.50461 1.000 26.79330 74 HIS A O 1
ATOM 1227 N N . LEU A 1 80 ? 24.19138 6.62990 -15.86891 1.000 25.19799 75 LEU A N 1
ATOM 1228 C CA . LEU A 1 80 ? 23.53949 7.09301 -14.65254 1.000 24.33809 75 LEU A CA 1
ATOM 1229 C C . LEU A 1 80 ? 22.02763 6.97432 -14.78749 1.000 25.25391 75 LEU A C 1
ATOM 1230 O O . LEU A 1 80 ? 21.35481 6.53802 -13.85191 1.000 25.53630 75 LEU A O 1
ATOM 1246 N N . LYS A 1 81 ? 21.48600 7.30382 -15.97678 1.000 25.38393 76 LYS A N 1
ATOM 1247 C CA . LYS A 1 81 ? 20.05235 7.19215 -16.20651 1.000 27.98228 76 LYS A CA 1
ATOM 1248 C C . LYS A 1 81 ? 19.58782 5.75361 -16.02701 1.000 28.08497 76 LYS A C 1
ATOM 1249 O O . LYS A 1 81 ? 18.55934 5.50858 -15.39304 1.000 27.76017 76 LYS A O 1
ATOM 1268 N N . ASP A 1 82 ? 20.35243 4.79422 -16.58194 1.000 28.85434 77 ASP A N 1
ATOM 1269 C CA . ASP A 1 82 ? 20.01915 3.38018 -16.49079 1.000 29.94093 77 ASP A CA 1
ATOM 1270 C C . ASP A 1 82 ? 19.96260 2.92236 -15.04998 1.000 28.34611 77 ASP A C 1
ATOM 1271 O O . ASP A 1 82 ? 19.07593 2.14283 -14.67328 1.000 27.80547 77 ASP A O 1
ATOM 1280 N N . CYS A 1 83 ? 20.88109 3.42763 -14.21643 1.000 27.86084 78 CYS A N 1
ATOM 1281 C CA . CYS A 1 83 ? 20.90072 3.05920 -12.81278 1.000 27.86622 78 CYS A CA 1
ATOM 1282 C C . CYS A 1 83 ? 19.68475 3.64117 -12.10150 1.000 26.00396 78 CYS A C 1
ATOM 1283 O O . CYS A 1 83 ? 18.96152 2.93211 -11.38789 1.000 25.23672 78 CYS A O 1
ATOM 1291 N N . ILE A 1 84 ? 19.38185 4.91088 -12.35624 1.000 24.98137 79 ILE A N 1
ATOM 1292 C CA . ILE A 1 84 ? 18.21623 5.53101 -11.72260 1.000 25.71819 79 ILE A CA 1
ATOM 1293 C C . ILE A 1 84 ? 16.93411 4.78169 -12.10434 1.000 26.40916 79 ILE A C 1
ATOM 1294 O O . ILE A 1 84 ? 16.11669 4.44201 -11.23440 1.000 26.87730 79 ILE A O 1
ATOM 1310 N N . GLU A 1 85 ? 16.71780 4.54956 -13.40998 1.000 28.20237 80 GLU A N 1
ATOM 1311 C CA . GLU A 1 85 ? 15.38476 4.15191 -13.88539 1.000 31.10962 80 GLU A CA 1
ATOM 1312 C C . GLU A 1 85 ? 15.08430 2.65813 -13.72738 1.000 30.95507 80 GLU A C 1
ATOM 1313 O O . GLU A 1 85 ? 13.93910 2.22201 -13.94853 1.000 32.12766 80 GLU A O 1
ATOM 1325 N N . ASN A 1 86 ? 16.08081 1.86013 -13.37395 1.000 29.18504 81 ASN A N 1
ATOM 1326 C CA . ASN A 1 86 ? 15.90362 0.44475 -13.07956 1.000 29.31630 81 ASN A CA 1
ATOM 1327 C C . ASN A 1 86 ? 16.35830 0.05619 -11.67696 1.000 28.58571 81 ASN A C 1
ATOM 1328 O O . ASN A 1 86 ? 15.50491 -0.25282 -10.82265 1.000 26.35729 81 ASN A O 1
ATOM 1339 N N A GLN A 1 87 ? 17.66179 0.05607 -11.38363 0.507 27.97277 82 GLN A N 1
ATOM 1340 N N B GLN A 1 87 ? 17.68391 0.06151 -11.43071 0.493 28.64448 82 GLN A N 1
ATOM 1341 C CA A GLN A 1 87 ? 18.10182 -0.43666 -10.08404 0.507 27.26696 82 GLN A CA 1
ATOM 1342 C CA B GLN A 1 87 ? 18.29393 -0.33307 -10.16347 0.493 28.28156 82 GLN A CA 1
ATOM 1343 C C A GLN A 1 87 ? 17.59978 0.44798 -8.95001 0.507 25.52029 82 GLN A C 1
ATOM 1344 C C B GLN A 1 87 ? 17.69256 0.44051 -8.99569 0.493 26.41828 82 GLN A C 1
ATOM 1345 O O A GLN A 1 87 ? 17.03925 -0.05685 -7.97488 0.507 25.25689 82 GLN A O 1
ATOM 1346 O O B GLN A 1 87 ? 17.19457 -0.15011 -8.03715 0.493 26.80120 82 GLN A O 1
ATOM 1373 N N . LEU A 1 88 ? 17.74716 1.77295 -9.05452 1.000 24.70362 83 LEU A N 1
ATOM 1374 C CA . LEU A 1 88 ? 17.24400 2.57799 -7.94600 1.000 22.28118 83 LEU A CA 1
ATOM 1375 C C . LEU A 1 88 ? 15.72575 2.48894 -7.86498 1.000 21.31834 83 LEU A C 1
ATOM 1376 O O . LEU A 1 88 ? 15.14929 2.31510 -6.76829 1.000 21.83874 83 LEU A O 1
ATOM 1392 N N . LYS A 1 89 ? 15.06588 2.69302 -9.00802 1.000 21.12937 84 LYS A N 1
ATOM 1393 C CA . LYS A 1 89 ? 13.60074 2.71380 -9.08938 1.000 21.67417 84 LYS A CA 1
ATOM 1394 C C . LYS A 1 89 ? 12.99689 1.44990 -8.48559 1.000 21.92914 84 LYS A C 1
ATOM 1395 O O . LYS A 1 89 ? 12.13265 1.52274 -7.61857 1.000 22.36806 84 LYS A O 1
ATOM 1414 N N . ASP A 1 90 ? 13.46766 0.27761 -8.90547 1.000 22.94032 85 ASP A N 1
ATOM 1415 C CA . ASP A 1 90 ? 12.76147 -0.94108 -8.50249 1.000 24.37620 85 ASP A CA 1
ATOM 1416 C C . ASP A 1 90 ? 12.87575 -1.17387 -7.00736 1.000 25.20863 85 ASP A C 1
ATOM 1417 O O . ASP A 1 90 ? 11.89431 -1.57611 -6.35604 1.000 27.82323 85 ASP A O 1
ATOM 1426 N N A GLN A 1 91 ? 14.06623 -0.94660 -6.42883 0.449 24.61859 86 GLN A N 1
ATOM 1427 N N B GLN A 1 91 ? 14.03544 -0.89021 -6.43465 0.551 25.61753 86 GLN A N 1
ATOM 1428 C CA A GLN A 1 91 ? 14.18596 -1.07540 -4.97511 0.449 25.28172 86 GLN A CA 1
ATOM 1429 C CA B GLN A 1 91 ? 14.17428 -1.08411 -5.00157 0.551 27.62863 86 GLN A CA 1
ATOM 1430 C C A GLN A 1 91 ? 13.29403 -0.07753 -4.26801 0.449 24.92699 86 GLN A C 1
ATOM 1431 C C B GLN A 1 91 ? 13.43433 -0.03236 -4.20046 0.551 26.24197 86 GLN A C 1
ATOM 1432 O O A GLN A 1 91 ? 12.62544 -0.42485 -3.28237 0.449 25.10659 86 GLN A O 1
ATOM 1433 O O B GLN A 1 91 ? 13.01167 -0.30837 -3.06953 0.551 26.66256 86 GLN A O 1
ATOM 1460 N N . CYS A 1 92 ? 13.25155 1.16529 -4.76134 1.000 24.29148 87 CYS A N 1
ATOM 1461 C CA . CYS A 1 92 ? 12.46970 2.17831 -4.08460 1.000 23.04481 87 CYS A CA 1
ATOM 1462 C C . CYS A 1 92 ? 10.99969 1.79155 -4.07652 1.000 23.70935 87 CYS A C 1
ATOM 1463 O O . CYS A 1 92 ? 10.34822 1.77441 -3.02263 1.000 23.75176 87 CYS A O 1
ATOM 1472 N N . LEU A 1 93 ? 10.47097 1.46332 -5.24826 1.000 24.70252 88 LEU A N 1
ATOM 1473 C CA . LEU A 1 93 ? 9.03937 1.21470 -5.32806 1.000 26.35093 88 LEU A CA 1
ATOM 1474 C C . LEU A 1 93 ? 8.68473 -0.07141 -4.59666 1.000 28.77678 88 LEU A C 1
ATOM 1475 O O . LEU A 1 93 ? 7.63443 -0.15028 -3.95653 1.000 29.71192 88 LEU A O 1
ATOM 1491 N N . GLU A 1 94 ? 9.55859 -1.07659 -4.65172 1.000 31.36621 89 GLU A N 1
ATOM 1492 C CA . GLU A 1 94 ? 9.21788 -2.32748 -3.99631 1.000 34.40101 89 GLU A CA 1
ATOM 1493 C C . GLU A 1 94 ? 9.18184 -2.13384 -2.48526 1.000 36.65394 89 GLU A C 1
ATOM 1494 O O . GLU A 1 94 ? 8.40905 -2.80060 -1.78465 1.000 37.95916 89 GLU A O 1
ATOM 1506 N N . SER A 1 95 ? 9.93867 -1.16880 -1.98579 1.000 36.16984 90 SER A N 1
ATOM 1507 C CA . SER A 1 95 ? 10.04286 -0.91955 -0.56409 1.000 37.26108 90 SER A CA 1
ATOM 1508 C C . SER A 1 95 ? 9.05155 0.13004 -0.08172 1.000 36.79648 90 SER A C 1
ATOM 1509 O O . SER A 1 95 ? 9.11320 0.54685 1.08528 1.000 39.08329 90 SER A O 1
ATOM 1517 N N . GLY A 1 96 ? 8.13936 0.57051 -0.94804 1.000 32.89916 91 GLY A N 1
ATOM 1518 C CA . GLY A 1 96 ? 7.06110 1.43423 -0.52790 1.000 32.78190 91 GLY A CA 1
ATOM 1519 C C . GLY A 1 96 ? 7.32272 2.87913 -0.82336 1.000 31.61039 91 GLY A C 1
ATOM 1520 O O . GLY A 1 96 ? 6.45857 3.71942 -0.53367 1.000 32.38979 91 GLY A O 1
ATOM 1524 N N . GLY A 1 97 ? 8.51464 3.18729 -1.37680 1.000 29.19413 92 GLY A N 1
ATOM 1525 C CA . GLY A 1 97 ? 8.84124 4.52805 -1.81374 1.000 27.33222 92 GLY A CA 1
ATOM 1526 C C . GLY A 1 97 ? 8.18374 4.98313 -3.12576 1.000 26.47428 92 GLY A C 1
ATOM 1527 O O . GLY A 1 97 ? 7.55362 4.22574 -3.87756 1.000 28.20326 92 GLY A O 1
ATOM 1531 N N A SER A 1 98 ? 8.37590 6.27282 -3.39489 0.315 25.31411 93 SER A N 1
ATOM 1532 N N B SER A 1 98 ? 8.33092 6.27800 -3.40197 0.685 24.80302 93 SER A N 1
ATOM 1533 C CA A SER A 1 98 ? 7.74016 6.90835 -4.54100 0.315 24.34775 93 SER A CA 1
ATOM 1534 C CA B SER A 1 98 ? 7.79547 6.86209 -4.63465 0.685 24.02353 93 SER A CA 1
ATOM 1535 C C A SER A 1 98 ? 8.55002 8.04697 -5.14196 0.315 23.40656 93 SER A C 1
ATOM 1536 C C B SER A 1 98 ? 8.76224 7.81325 -5.32234 0.685 23.47492 93 SER A C 1
ATOM 1537 O O A SER A 1 98 ? 8.06045 8.67016 -6.09061 0.315 23.02498 93 SER A O 1
ATOM 1538 O O B SER A 1 98 ? 8.61755 8.05039 -6.52691 0.685 25.84964 93 SER A O 1
ATOM 1553 N N . TYR A 1 99 ? 9.74419 8.37055 -4.62915 1.000 23.10048 94 TYR A N 1
ATOM 1554 C CA . TYR A 1 99 ? 10.48424 9.51130 -5.14595 1.000 23.69991 94 TYR A CA 1
ATOM 1555 C C . TYR A 1 99 ? 11.96872 9.23829 -5.29493 1.000 21.74778 94 TYR A C 1
ATOM 1556 O O . TYR A 1 99 ? 12.56442 8.39671 -4.58995 1.000 21.87895 94 TYR A O 1
ATOM 1575 N N . PHE A 1 100 ? 12.55266 9.96697 -6.23924 1.000 20.79341 95 PHE A N 1
ATOM 1576 C CA . PHE A 1 100 ? 13.99640 10.10334 -6.37767 1.000 19.54177 95 PHE A CA 1
ATOM 1577 C C . PHE A 1 100 ? 14.39650 11.49693 -5.90924 1.000 17.68462 95 PHE A C 1
ATOM 1578 O O . PHE A 1 100 ? 13.82106 12.49909 -6.37035 1.000 19.40288 95 PHE A O 1
ATOM 1595 N N . ILE A 1 101 ? 15.40138 11.57555 -5.04770 1.000 16.59781 96 ILE A N 1
ATOM 1596 C CA . ILE A 1 101 ? 15.95543 12.83678 -4.57721 1.000 17.49843 96 ILE A CA 1
ATOM 1597 C C . ILE A 1 101 ? 17.46063 12.73517 -4.70168 1.000 16.71677 96 ILE A C 1
ATOM 1598 O O . ILE A 1 101 ? 18.04559 11.72445 -4.31043 1.000 16.23759 96 ILE A O 1
ATOM 1614 N N . ALA A 1 102 ? 18.08996 13.75214 -5.26615 1.000 16.95727 97 ALA A N 1
ATOM 1615 C CA . ALA A 1 102 ? 19.54360 13.86505 -5.31507 1.000 16.52914 97 ALA A CA 1
ATOM 1616 C C . ALA A 1 102 ? 20.01518 15.19655 -4.72463 1.000 16.23908 97 ALA A C 1
ATOM 1617 O O . ALA A 1 102 ? 19.36574 16.23083 -4.88808 1.000 17.39745 97 ALA A O 1
ATOM 1624 N N . THR A 1 103 ? 21.15660 15.16686 -4.05833 1.000 17.21369 98 THR A N 1
ATOM 1625 C CA . THR A 1 103 ? 21.77883 16.32424 -3.42794 1.000 17.91868 98 THR A CA 1
ATOM 1626 C C . THR A 1 103 ? 23.23520 16.37257 -3.86919 1.000 16.97707 98 THR A C 1
ATOM 1627 O O . THR A 1 103 ? 23.92262 15.34676 -3.86880 1.000 18.72214 98 THR A O 1
ATOM 1638 N N . LEU A 1 104 ? 23.65854 17.52046 -4.35859 1.000 16.36172 99 LEU A N 1
ATOM 1639 C CA . LEU A 1 104 ? 24.97775 17.64939 -4.95445 1.000 16.84650 99 LEU A CA 1
ATOM 1640 C C . LEU A 1 104 ? 25.87444 18.59296 -4.19487 1.000 15.76136 99 LEU A C 1
ATOM 1641 O O . LEU A 1 104 ? 25.43818 19.64051 -3.71531 1.000 16.70541 99 LEU A O 1
ATOM 1657 N N . PHE A 1 105 ? 27.15829 18.23146 -4.12594 1.000 16.92985 100 PHE A N 1
ATOM 1658 C CA . PHE A 1 105 ? 28.15686 19.11590 -3.54049 1.000 18.57219 100 PHE A CA 1
ATOM 1659 C C . PHE A 1 105 ? 28.85512 19.99590 -4.56417 1.000 20.95368 100 PHE A C 1
ATOM 1660 O O . PHE A 1 105 ? 29.38195 21.05668 -4.19556 1.000 23.09620 100 PHE A O 1
ATOM 1677 N N . ASP A 1 106 ? 28.88234 19.56334 -5.81239 1.000 25.79772 101 ASP A N 1
ATOM 1678 C CA . ASP A 1 106 ? 29.83542 20.02886 -6.83933 1.000 29.01424 101 ASP A CA 1
ATOM 1679 C C . ASP A 1 106 ? 29.02088 20.41422 -8.07676 1.000 27.85554 101 ASP A C 1
ATOM 1680 O O . ASP A 1 106 ? 28.23730 19.60658 -8.59044 1.000 26.33316 101 ASP A O 1
ATOM 1689 N N . LYS A 1 107 ? 29.19275 21.64974 -8.54396 1.000 28.21824 102 LYS A N 1
ATOM 1690 C CA . LYS A 1 107 ? 28.47556 22.11353 -9.72670 1.000 32.37788 102 LYS A CA 1
ATOM 1691 C C . LYS A 1 107 ? 28.69921 21.21397 -10.93914 1.000 32.37857 102 LYS A C 1
ATOM 1692 O O . LYS A 1 107 ? 27.80639 21.09051 -11.78210 1.000 34.53923 102 LYS A O 1
ATOM 1711 N N A GLU A 1 108 ? 29.85285 20.56506 -11.02979 0.525 31.45449 103 GLU A N 1
ATOM 1712 N N B GLU A 1 108 ? 29.87928 20.58885 -11.04552 0.475 32.23567 103 GLU A N 1
ATOM 1713 C CA A GLU A 1 108 ? 30.16838 19.75061 -12.19974 0.525 31.73270 103 GLU A CA 1
ATOM 1714 C CA B GLU A 1 108 ? 30.19752 19.73110 -12.19125 0.475 33.17057 103 GLU A CA 1
ATOM 1715 C C A GLU A 1 108 ? 29.23599 18.54618 -12.33726 0.525 31.64585 103 GLU A C 1
ATOM 1716 C C B GLU A 1 108 ? 29.19919 18.58439 -12.34209 0.475 32.32443 103 GLU A C 1
ATOM 1717 O O A GLU A 1 108 ? 29.00914 18.05268 -13.45096 0.525 31.35139 103 GLU A O 1
ATOM 1718 O O B GLU A 1 108 ? 28.89566 18.16386 -13.46775 0.475 31.94382 103 GLU A O 1
ATOM 1741 N N . TRP A 1 109 ? 28.68904 18.05308 -11.23215 1.000 31.62917 104 TRP A N 1
ATOM 1742 C CA . TRP A 1 109 ? 27.74211 16.96234 -11.33965 1.000 32.12356 104 TRP A CA 1
ATOM 1743 C C . TRP A 1 109 ? 26.37899 17.37863 -11.87851 1.000 33.10048 104 TRP A C 1
ATOM 1744 O O . TRP A 1 109 ? 25.60424 16.48835 -12.23669 1.000 33.56086 104 TRP A O 1
ATOM 1765 N N . GLU A 1 110 ? 26.03173 18.68365 -11.88980 1.000 35.29910 105 GLU A N 1
ATOM 1766 C CA . GLU A 1 110 ? 24.67417 19.09193 -12.25397 1.000 36.83579 105 GLU A CA 1
ATOM 1767 C C . GLU A 1 110 ? 24.32870 18.71837 -13.68449 1.000 38.09048 105 GLU A C 1
ATOM 1768 O O . GLU A 1 110 ? 23.24954 18.17441 -13.95084 1.000 37.78643 105 GLU A O 1
ATOM 1780 N N . LYS A 1 111 ? 25.18537 19.08879 -14.64024 1.000 38.85864 106 LYS A N 1
ATOM 1781 C CA . LYS A 1 111 ? 24.83514 18.75194 -16.00645 1.000 40.53985 106 LYS A CA 1
ATOM 1782 C C . LYS A 1 111 ? 24.78674 17.24630 -16.21388 1.000 37.88275 106 LYS A C 1
ATOM 1783 O O . LYS A 1 111 ? 24.02229 16.77790 -17.06443 1.000 37.47488 106 LYS A O 1
ATOM 1802 N N . VAL A 1 112 ? 25.61079 16.48633 -15.48210 1.000 35.63322 107 VAL A N 1
ATOM 1803 C CA . VAL A 1 112 ? 25.60958 15.02232 -15.58647 1.000 33.37428 107 VAL A CA 1
ATOM 1804 C C . VAL A 1 112 ? 24.26875 14.46761 -15.11249 1.000 32.04740 107 VAL A C 1
ATOM 1805 O O . VAL A 1 112 ? 23.61948 13.65507 -15.78706 1.000 33.04888 107 VAL A O 1
ATOM 1818 N N . LEU A 1 113 ? 23.80162 14.94026 -13.95852 1.000 30.41219 108 LEU A N 1
ATOM 1819 C CA . LEU A 1 113 ? 22.52422 14.45532 -13.44244 1.000 30.05227 108 LEU A CA 1
ATOM 1820 C C . LEU A 1 113 ? 21.36677 14.94823 -14.30578 1.000 30.94083 108 LEU A C 1
ATOM 1821 O O . LEU A 1 113 ? 20.42910 14.19437 -14.58472 1.000 30.69334 108 LEU A O 1
ATOM 1837 N N . GLU A 1 114 ? 21.44081 16.19762 -14.78306 1.000 32.61560 109 GLU A N 1
ATOM 1838 C CA . GLU A 1 114 ? 20.36021 16.73771 -15.59364 1.000 33.28603 109 GLU A CA 1
ATOM 1839 C C . GLU A 1 114 ? 20.17393 15.94280 -16.88922 1.000 34.48381 109 GLU A C 1
ATOM 1840 O O . GLU A 1 114 ? 19.03711 15.65921 -17.28984 1.000 35.62944 109 GLU A O 1
ATOM 1852 N N A ASN A 1 115 ? 21.25157 15.57102 -17.57878 0.609 33.69829 110 ASN A N 1
ATOM 1853 N N B ASN A 1 115 ? 21.29254 15.55213 -17.52492 0.391 34.88912 110 ASN A N 1
ATOM 1854 C CA A ASN A 1 115 ? 21.03008 14.72586 -18.74635 0.609 34.97067 110 ASN A CA 1
ATOM 1855 C CA B ASN A 1 115 ? 21.30705 14.69314 -18.70756 0.391 36.38468 110 ASN A CA 1
ATOM 1856 C C A ASN A 1 115 ? 20.37765 13.40351 -18.33866 0.609 35.22657 110 ASN A C 1
ATOM 1857 C C B ASN A 1 115 ? 20.73874 13.30284 -18.43380 0.391 36.20513 110 ASN A C 1
ATOM 1858 O O A ASN A 1 115 ? 19.47682 12.90421 -19.03182 0.609 35.15203 110 ASN A O 1
ATOM 1859 O O B ASN A 1 115 ? 20.33890 12.60906 -19.37744 0.391 36.59639 110 ASN A O 1
ATOM 1880 N N . ALA A 1 116 ? 20.76212 12.85603 -17.18140 1.000 34.79333 111 ALA A N 1
ATOM 1881 C CA . ALA A 1 116 ? 20.20552 11.57471 -16.78004 1.000 34.23355 111 ALA A CA 1
ATOM 1882 C C . ALA A 1 116 ? 18.72211 11.62632 -16.42086 1.000 34.35830 111 ALA A C 1
ATOM 1883 O O . ALA A 1 116 ? 18.03469 10.59815 -16.56961 1.000 36.10531 111 ALA A O 1
ATOM 1890 N N . ILE A 1 117 ? 18.20584 12.76907 -15.94630 1.000 31.82474 112 ILE A N 1
ATOM 1891 C CA . ILE A 1 117 ? 16.84422 12.85132 -15.43208 1.000 31.52050 112 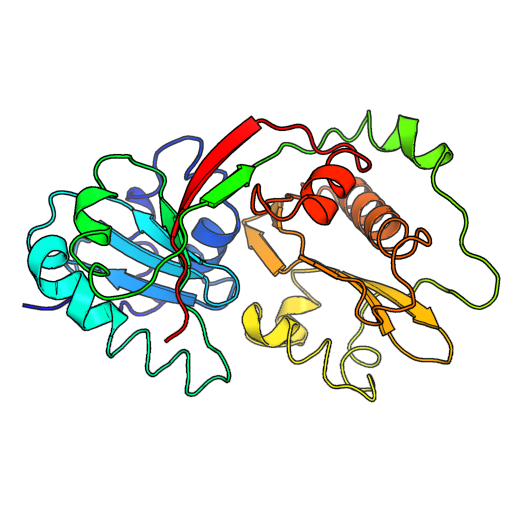ILE A CA 1
ATOM 1892 C C . ILE A 1 117 ? 15.96571 13.78723 -16.26943 1.000 32.31273 112 ILE A C 1
ATOM 1893 O O . ILE A 1 117 ? 14.92991 14.21588 -15.81361 1.000 32.98272 112 ILE A O 1
ATOM 1909 N N . SER A 1 118 ? 16.34537 14.02384 -17.53437 1.000 34.25341 113 SER A N 1
ATOM 1910 C CA . SER A 1 118 ? 15.80774 15.13327 -18.32070 1.000 37.06766 113 SER A CA 1
ATOM 1911 C C . SER A 1 118 ? 14.31159 14.99635 -18.61454 1.000 38.74177 113 SER A C 1
ATOM 1912 O O . SER A 1 118 ? 13.58558 15.99529 -18.63314 1.000 38.32736 113 SER A O 1
ATOM 1920 N N . HIS A 1 119 ? 13.82609 13.78712 -18.85999 1.000 41.36842 114 HIS A N 1
ATOM 1921 C CA . HIS A 1 119 ? 12.41713 13.58344 -19.16823 1.000 43.94275 114 HIS A CA 1
ATOM 1922 C C . HIS A 1 119 ? 11.54380 13.58373 -17.94395 1.000 44.02071 114 HIS A C 1
ATOM 1923 O O . HIS A 1 119 ? 10.31362 13.57640 -18.07762 1.000 44.18905 114 HIS A O 1
ATOM 1937 N N . ARG A 1 120 ? 12.14115 13.56411 -16.76514 1.000 43.52938 115 ARG A N 1
ATOM 1938 C CA . ARG A 1 120 ? 11.35941 13.58406 -15.55809 1.000 44.25572 115 ARG A CA 1
ATOM 1939 C C . ARG A 1 120 ? 10.94653 15.01945 -15.31909 1.000 45.11569 115 ARG A C 1
ATOM 1940 O O . ARG A 1 120 ? 11.70746 15.94984 -15.58924 1.000 45.36456 115 ARG A O 1
ATOM 1961 N N A GLU A 1 121 ? 9.70557 15.21157 -14.86144 0.486 45.35827 116 GLU A N 1
ATOM 1962 N N B GLU A 1 121 ? 9.73434 15.20390 -14.81693 0.514 45.86862 116 GLU A N 1
ATOM 1963 C CA A GLU A 1 121 ? 9.27681 16.52804 -14.37931 0.486 44.82091 116 GLU A CA 1
ATOM 1964 C CA B GLU A 1 121 ? 9.29742 16.53610 -14.41786 0.514 45.85560 116 GLU A CA 1
ATOM 1965 C C A GLU A 1 121 ? 9.89181 16.69447 -12.99781 0.486 42.83875 116 GLU A C 1
ATOM 1966 C C B GLU A 1 121 ? 9.86319 16.77025 -13.02138 0.514 43.30104 116 GLU A C 1
ATOM 1967 O O A GLU A 1 121 ? 9.27250 16.41601 -11.96586 0.486 43.60708 116 GLU A O 1
ATOM 1968 O O B GLU A 1 121 ? 9.18274 16.61504 -12.00317 0.514 44.06516 116 GLU A O 1
ATOM 1991 N N . TYR A 1 122 ? 11.14982 17.12497 -12.97580 1.000 40.27646 117 TYR A N 1
ATOM 1992 C CA . TYR A 1 122 ? 11.83826 17.25985 -11.69040 1.000 35.21429 117 TYR A CA 1
ATOM 1993 C C . TYR A 1 122 ? 11.72922 18.67199 -11.12180 1.000 31.53702 117 TYR A C 1
ATOM 1994 O O . TYR A 1 122 ? 11.53661 19.65561 -11.83967 1.000 31.68334 117 TYR A O 1
ATOM 2012 N N A GLU A 1 123 ? 11.81685 18.75621 -9.79643 0.559 29.83616 118 GLU A N 1
ATOM 2013 N N C GLU A 1 123 ? 11.82641 18.75743 -9.80649 0.441 30.23688 118 GLU A N 1
ATOM 2014 C CA A GLU A 1 123 ? 11.73740 20.01058 -9.05444 0.559 29.06268 118 GLU A CA 1
ATOM 2015 C CA C GLU A 1 123 ? 11.72163 20.02204 -9.10675 0.441 29.59130 118 GLU A CA 1
ATOM 2016 C C A GLU A 1 123 ? 13.12449 20.32279 -8.52524 0.559 26.79996 118 GLU A C 1
ATOM 2017 C C C GLU A 1 123 ? 13.07930 20.34896 -8.49557 0.441 27.54996 118 GLU A C 1
ATOM 2018 O O A GLU A 1 123 ? 13.67838 19.50609 -7.77745 0.559 24.40150 118 GLU A O 1
ATOM 2019 O O C GLU A 1 123 ? 13.59049 19.54528 -7.70320 0.441 26.12281 118 GLU A O 1
ATOM 2041 N N . PRO A 1 124 ? 13.74092 21.43903 -8.90011 1.000 26.75827 119 PRO A N 1
ATOM 2042 C CA . PRO A 1 124 ? 14.98815 21.84543 -8.25545 1.000 26.88035 119 PRO A CA 1
ATOM 2043 C C . PRO A 1 124 ? 14.68317 22.52991 -6.93265 1.000 25.37985 119 PRO A C 1
ATOM 2044 O O . PRO A 1 124 ? 13.62876 23.15376 -6.74118 1.000 26.27744 119 PRO A O 1
ATOM 2055 N N . ASP A 1 125 ? 15.61700 22.39454 -6.00383 1.000 22.72304 120 ASP A N 1
ATOM 2056 C CA . ASP A 1 125 ? 15.50181 23.02756 -4.68576 1.000 19.39637 120 ASP A CA 1
ATOM 2057 C C . ASP A 1 125 ? 16.91567 23.16305 -4.15221 1.000 18.87344 120 ASP A C 1
ATOM 2058 O O . ASP A 1 125 ? 17.90399 22.96887 -4.88364 1.000 19.10417 120 ASP A O 1
ATOM 2067 N N . TYR A 1 126 ? 17.01123 23.50205 -2.87624 1.000 19.00768 121 TYR A N 1
ATOM 2068 C CA . TYR A 1 126 ? 18.27028 23.48276 -2.14389 1.000 18.34903 121 TYR A CA 1
ATOM 2069 C C . TYR A 1 126 ? 17.99805 22.87951 -0.78548 1.000 17.93467 121 TYR A C 1
ATOM 2070 O O . TYR A 1 126 ? 16.87913 23.00470 -0.25035 1.000 19.26916 121 TYR A O 1
ATOM 2088 N N . GLU A 1 127 ? 19.02247 22.19825 -0.26338 1.000 16.16681 122 GLU A N 1
ATOM 2089 C CA . GLU A 1 127 ? 19.02216 21.67652 1.09971 1.000 15.95734 122 GLU A CA 1
ATOM 2090 C C . GLU A 1 127 ? 19.86661 22.59244 1.96107 1.000 15.99552 122 GLU A C 1
ATOM 2091 O O . GLU A 1 127 ? 21.02023 22.85542 1.63411 1.000 16.35094 122 GLU A O 1
ATOM 2103 N N . PHE A 1 128 ? 19.27287 23.11912 3.02310 1.000 15.16695 123 PHE A N 1
ATOM 2104 C CA . PHE A 1 128 ? 19.97928 23.95233 3.98279 1.000 14.83965 123 PHE A CA 1
ATOM 2105 C C . PHE A 1 128 ? 20.69886 23.10214 5.01318 1.000 15.18519 123 PHE A C 1
ATOM 2106 O O . PHE A 1 128 ? 20.08239 22.21615 5.60466 1.000 16.24534 123 PHE A O 1
ATOM 2123 N N . TYR A 1 129 ? 21.97538 23.40938 5.27193 1.000 14.92896 124 TYR A N 1
ATOM 2124 C CA . TYR A 1 129 ? 22.79612 22.82548 6.31713 1.000 14.63939 124 TYR A CA 1
ATOM 2125 C C . TYR A 1 129 ? 23.11249 23.88580 7.36693 1.000 13.70664 124 TYR A C 1
ATOM 2126 O O . TYR A 1 129 ? 23.17562 25.08692 7.08158 1.000 16.83512 124 TYR A O 1
ATOM 2144 N N . HIS A 1 130 ? 23.20290 23.42684 8.59827 1.000 12.81431 125 HIS A N 1
ATOM 2145 C CA . HIS A 1 130 ? 23.30063 24.27251 9.77381 1.000 13.34291 125 HIS A CA 1
ATOM 2146 C C . HIS A 1 130 ? 24.44197 23.82288 10.67952 1.000 14.58992 125 HIS A C 1
ATOM 2147 O O . HIS A 1 130 ? 25.09749 22.80456 10.45499 1.000 15.77936 125 HIS A O 1
ATOM 2161 N N A GLU A 1 131 ? 24.67856 24.61345 11.71791 0.627 15.19751 126 GLU A N 1
ATOM 2162 N N B GLU A 1 131 ? 24.62039 24.59500 11.75060 0.373 14.49374 126 GLU A N 1
ATOM 2163 C CA A GLU A 1 131 ? 25.47203 24.19299 12.85979 0.627 15.49783 126 GLU A CA 1
ATOM 2164 C CA B GLU A 1 131 ? 25.49467 24.27645 12.87189 0.373 14.55032 126 GLU A CA 1
ATOM 2165 C C A GLU A 1 131 ? 24.66424 24.51565 14.12026 0.627 14.77709 126 GLU A C 1
ATOM 2166 C C B GLU A 1 131 ? 24.68766 24.54653 14.14249 0.373 14.22678 126 GLU A C 1
ATOM 2167 O O A GLU A 1 131 ? 24.15302 25.62950 14.29211 0.627 16.05394 126 GLU A O 1
ATOM 2168 O O B GLU A 1 131 ? 24.19601 25.66230 14.34591 0.373 14.85500 126 GLU A O 1
ATOM 2191 N N . PHE A 1 132 ? 24.54603 23.54664 15.00255 1.000 13.88885 127 PHE A N 1
ATOM 2192 C CA . PHE A 1 132 ? 23.82907 23.76789 16.24847 1.000 14.47656 127 PHE A CA 1
ATOM 2193 C C . PHE A 1 132 ? 24.63601 24.66413 17.20140 1.000 15.75353 127 PHE A C 1
ATOM 2194 O O . PHE A 1 132 ? 25.83737 24.44002 17.40126 1.000 16.26155 127 PHE A O 1
ATOM 2211 N N . ASP A 1 133 ? 23.98204 25.66915 17.77141 1.000 16.27864 128 ASP A N 1
ATOM 2212 C CA . ASP A 1 133 ? 24.57188 26.57318 18.74237 1.000 15.26546 128 ASP A CA 1
ATOM 2213 C C . ASP A 1 133 ? 23.91452 26.25311 20.09366 1.000 15.99719 128 ASP A C 1
ATOM 2214 O O . ASP A 1 133 ? 22.82015 26.73614 20.40337 1.000 16.53734 128 ASP A O 1
ATOM 2223 N N . LYS A 1 134 ? 24.63581 25.46633 20.89159 1.000 16.46233 129 LYS A N 1
ATOM 2224 C CA . LYS A 1 134 ? 24.13823 24.98492 22.17064 1.000 20.04046 129 LYS A CA 1
ATOM 2225 C C . LYS A 1 134 ? 23.84598 26.13686 23.12432 1.000 19.89298 129 LYS A C 1
ATOM 2226 O O . LYS A 1 134 ? 22.83184 26.13369 23.85029 1.000 18.90647 129 LYS A O 1
ATOM 2245 N N . ASP A 1 135 ? 24.69157 27.15961 23.09528 1.000 20.77189 130 ASP A N 1
ATOM 2246 C CA . ASP A 1 135 ? 24.47233 28.26474 24.00942 1.000 22.49828 130 ASP A CA 1
ATOM 2247 C C . ASP A 1 135 ? 23.21879 29.04761 23.63917 1.000 21.83694 130 ASP A C 1
ATOM 2248 O O . ASP A 1 135 ? 22.47393 29.51263 24.51683 1.000 23.08324 130 ASP A O 1
ATOM 2257 N N A LYS A 1 136 ? 22.96665 29.20581 22.33511 0.451 20.93968 131 LYS A N 1
ATOM 2258 N N B LYS A 1 136 ? 22.98038 29.22991 22.33879 0.549 20.57708 131 LYS A N 1
ATOM 2259 C CA A LYS A 1 136 ? 21.75721 29.89225 21.92089 0.451 20.65257 131 LYS A CA 1
ATOM 2260 C CA B LYS A 1 136 ? 21.75367 29.88403 21.93384 0.549 20.00722 131 LYS A CA 1
ATOM 2261 C C A LYS A 1 136 ? 20.52838 29.07279 22.28634 0.451 18.91554 131 LYS A C 1
ATOM 2262 C C B LYS A 1 136 ? 20.56192 29.05316 22.37431 0.549 18.68711 131 LYS A C 1
ATOM 2263 O O A LYS A 1 136 ? 19.54135 29.62430 22.76450 0.451 18.47222 131 LYS A O 1
ATOM 2264 O O B LYS A 1 136 ? 19.64340 29.56502 23.00661 0.549 19.20294 131 LYS A O 1
ATOM 2301 N N . PHE A 1 137 ? 20.55646 27.75816 22.03907 1.000 17.61595 132 PHE A N 1
ATOM 2302 C CA . PHE A 1 137 ? 19.44028 26.90812 22.43737 1.000 16.62760 132 PHE A CA 1
ATOM 2303 C C . PHE A 1 137 ? 19.17815 27.02491 23.92813 1.000 16.71408 132 PHE A C 1
ATOM 2304 O O . PHE A 1 137 ? 18.03990 27.19053 24.35892 1.000 16.13717 132 PHE A O 1
ATOM 2322 N N . ASN A 1 138 ? 20.23622 26.98281 24.72591 1.000 18.83811 133 ASN A N 1
ATOM 2323 C CA . ASN A 1 138 ? 20.05084 27.01177 26.17607 1.000 21.54206 133 ASN A CA 1
ATOM 2324 C C . ASN A 1 138 ? 19.47424 28.34686 26.64399 1.000 23.39613 133 ASN A C 1
ATOM 2325 O O . ASN A 1 138 ? 18.73287 28.37067 27.62759 1.000 24.97519 133 ASN A O 1
ATOM 2336 N N . LYS A 1 139 ? 19.76181 29.43810 25.91465 1.000 24.14478 134 LYS A N 1
ATOM 2337 C CA . LYS A 1 139 ? 19.21630 30.75959 26.21778 1.000 28.00676 134 LYS A CA 1
ATOM 2338 C C . LYS A 1 139 ? 17.74986 30.83544 25.82874 1.000 25.16742 134 LYS A C 1
ATOM 2339 O O . LYS A 1 139 ? 16.90617 31.23989 26.64909 1.000 27.83174 134 LYS A O 1
ATOM 2358 N N . VAL A 1 140 ? 17.40338 30.41588 24.59593 1.000 20.15306 135 VAL A N 1
ATOM 2359 C CA . VAL A 1 140 ? 16.06827 30.70090 24.05057 1.000 19.61659 135 VAL A CA 1
ATOM 2360 C C . VAL A 1 140 ? 15.00182 29.68293 24.44349 1.000 18.46736 135 VAL A C 1
ATOM 2361 O O . VAL A 1 140 ? 13.79905 29.98514 24.36076 1.000 19.72779 135 VAL A O 1
ATOM 2374 N N . LYS A 1 141 ? 15.39186 28.49787 24.90646 1.000 17.59056 136 LYS A N 1
ATOM 2375 C CA . LYS A 1 141 ? 14.37629 27.47930 25.15507 1.000 16.91391 136 LYS A CA 1
ATOM 2376 C C . LYS A 1 141 ? 13.44454 27.85857 26.28846 1.000 18.05084 136 LYS A C 1
ATOM 2377 O O . LYS A 1 141 ? 12.32985 27.33946 26.34172 1.000 17.30442 136 LYS A O 1
ATOM 2396 N N . SER A 1 142 ? 13.84190 28.79182 27.17888 1.000 18.38380 137 SER A N 1
ATOM 2397 C CA . SER A 1 142 ? 12.92817 29.22860 28.23264 1.000 20.78352 137 SER A CA 1
ATOM 2398 C C . SER A 1 142 ? 11.65167 29.85556 27.67495 1.000 19.22623 137 SER A C 1
ATOM 2399 O O . SER A 1 142 ? 10.64401 29.88871 28.37685 1.000 19.38790 137 SER A O 1
ATOM 2407 N N . ASN A 1 143 ? 11.65761 30.33239 26.43828 1.000 18.36172 138 ASN A N 1
ATOM 2408 C CA . ASN A 1 143 ? 10.47555 30.93773 25.83730 1.000 17.86472 138 ASN A CA 1
ATOM 2409 C C . ASN A 1 143 ? 9.55746 29.91945 25.17063 1.000 19.10443 138 ASN A C 1
ATOM 2410 O O . ASN A 1 143 ? 8.46635 30.28861 24.70316 1.000 21.09402 138 ASN A O 1
ATOM 2421 N N . TYR A 1 144 ? 9.99156 28.66463 25.03145 1.000 18.05745 139 TYR A N 1
ATOM 2422 C CA . TYR A 1 144 ? 9.14960 27.69006 24.35988 1.000 18.54736 139 TYR A CA 1
ATOM 2423 C C . TYR A 1 144 ? 7.88115 27.48704 25.17727 1.000 20.56280 139 TYR A C 1
ATOM 2424 O O . TYR A 1 144 ? 7.91740 27.52554 26.41182 1.000 22.58653 139 TYR A O 1
ATOM 2442 N N . ARG A 1 145 ? 6.77743 27.23578 24.48077 1.000 21.38809 140 ARG A N 1
ATOM 2443 C CA . ARG A 1 145 ? 5.47701 26.94839 25.11680 1.000 24.75666 140 ARG A CA 1
ATOM 2444 C C . ARG A 1 145 ? 5.51863 25.64474 25.87410 1.000 23.74435 140 ARG A C 1
ATOM 2445 O O . ARG A 1 145 ? 5.97050 24.61554 25.34598 1.000 26.04510 140 ARG A O 1
ATOM 2466 N N A SER A 1 146 ? 5.03756 25.68494 27.11798 0.729 24.54218 141 SER A N 1
ATOM 2467 N N B SER A 1 146 ? 5.08701 25.68142 27.12709 0.271 24.26627 141 SER A N 1
ATOM 2468 C CA A SER A 1 146 ? 4.91274 24.47694 27.92466 0.729 25.65563 141 SER A CA 1
ATOM 2469 C CA B SER A 1 146 ? 4.97175 24.44828 27.88029 0.271 24.81348 141 SER A CA 1
ATOM 2470 C C A SER A 1 146 ? 3.79508 23.56423 27.41763 0.729 27.32529 141 SER A C 1
ATOM 2471 C C B SER A 1 146 ? 3.94354 23.52902 27.22419 0.271 26.04613 141 SER A C 1
ATOM 2472 O O A SER A 1 146 ? 2.78366 24.01819 26.86896 0.729 29.09324 141 SER A O 1
ATOM 2473 O O B SER A 1 146 ? 3.15416 23.93855 26.36585 0.271 26.38621 141 SER A O 1
ATOM 2488 N N . LEU A 1 147 ? 3.98025 22.26189 27.61674 1.000 26.62460 142 LEU A N 1
ATOM 2489 C CA . LEU A 1 147 ? 2.95489 21.31020 27.18849 1.000 25.36690 142 LEU A CA 1
ATOM 2490 C C . LEU A 1 147 ? 1.76392 21.44657 28.13358 1.000 25.15137 142 LEU A C 1
ATOM 2491 O O . LEU A 1 147 ? 1.94932 21.57719 29.33341 1.000 26.65982 142 LEU A O 1
ATOM 2508 N N A THR A 1 148 ? 0.52875 21.41880 27.60411 0.587 25.67696 143 THR A N 1
ATOM 2509 N N B THR A 1 148 ? 0.57322 21.40907 27.55481 0.413 25.90698 143 THR A N 1
ATOM 2510 C CA A THR A 1 148 ? -0.64008 21.28236 28.48442 0.587 24.87460 143 THR A CA 1
ATOM 2511 C CA B THR A 1 148 ? -0.68904 21.35731 28.26097 0.413 25.86784 143 THR A CA 1
ATOM 2512 C C A THR A 1 148 ? -0.82562 19.83907 28.95947 0.587 24.63344 143 THR A C 1
ATOM 2513 C C B THR A 1 148 ? -0.98796 19.91796 28.70850 0.413 23.66068 143 THR A C 1
ATOM 2514 O O A THR A 1 148 ? -0.07778 18.93268 28.60021 0.587 23.62758 143 THR A O 1
ATOM 2515 O O B THR A 1 148 ? -0.35139 18.95621 28.27149 0.413 22.09101 143 THR A O 1
ATOM 2536 N N A ASN A 1 149 ? -1.85856 19.61245 29.77351 0.587 25.97464 144 ASN A N 1
ATOM 2537 N N B ASN A 1 149 ? -1.95201 19.78275 29.62783 0.413 22.45526 144 ASN A N 1
ATOM 2538 C CA A ASN A 1 149 ? -1.95931 18.33167 30.46704 0.587 27.38489 144 ASN A CA 1
ATOM 2539 C CA B ASN A 1 149 ? -2.09616 18.55532 30.41593 0.413 23.68666 144 ASN A CA 1
ATOM 2540 C C A ASN A 1 149 ? -2.21942 17.14587 29.54938 0.587 24.75679 144 ASN A C 1
ATOM 2541 C C B ASN A 1 149 ? -2.38278 17.30702 29.58953 0.413 23.24647 144 ASN A C 1
ATOM 2542 O O A ASN A 1 149 ? -1.79266 16.04532 29.89174 0.587 23.96300 144 ASN A O 1
ATOM 2543 O O B ASN A 1 149 ? -2.21087 16.19170 30.10259 0.413 23.68888 144 ASN A O 1
ATOM 2564 N N A GLU A 1 150 ? -2.93456 17.29974 28.42685 0.622 23.89438 145 GLU A N 1
ATOM 2565 N N B GLU A 1 150 ? -2.82993 17.44853 28.34510 0.378 24.59999 145 GLU A N 1
ATOM 2566 C CA A GLU A 1 150 ? -3.16762 16.11577 27.57185 0.622 22.91150 145 GLU A CA 1
ATOM 2567 C CA B GLU A 1 150 ? -3.15227 16.28476 27.51973 0.378 25.12432 145 GLU A CA 1
ATOM 2568 C C A GLU A 1 150 ? -1.88819 15.58014 26.91224 0.622 22.60130 145 GLU A C 1
ATOM 2569 C C B GLU A 1 150 ? -1.92104 15.64967 26.87997 0.378 24.41126 145 GLU A C 1
ATOM 2570 O O A GLU A 1 150 ? -1.90648 14.45301 26.37654 0.622 22.29319 145 GLU A O 1
ATOM 2571 O O B GLU A 1 150 ? -2.00853 14.52357 26.36233 0.378 25.28189 145 GLU A O 1
ATOM 2594 N N . TYR A 1 151 ? -0.78142 16.33503 26.91132 1.000 22.89546 146 TYR A N 1
ATOM 2595 C CA . TYR A 1 151 ? 0.41208 15.98743 26.13956 1.000 22.14005 146 TYR A CA 1
ATOM 2596 C C . TYR A 1 151 ? 1.54572 15.60571 27.07432 1.000 23.28225 146 TYR A C 1
ATOM 2597 O O . TYR A 1 151 ? 1.83098 16.32437 28.02792 1.000 26.14587 146 TYR A O 1
ATOM 2616 N N . THR A 1 152 ? 2.22896 14.51305 26.78058 1.000 23.78321 147 THR A N 1
ATOM 2617 C CA . THR A 1 152 ? 3.38411 14.16396 27.58647 1.000 22.89088 147 THR A CA 1
ATOM 2618 C C . THR A 1 152 ? 4.52922 13.76613 26.66265 1.000 22.92263 147 THR A C 1
ATOM 2619 O O . THR A 1 152 ? 4.32968 13.53704 25.45513 1.000 23.97074 147 THR A O 1
ATOM 2630 N N . ILE A 1 153 ? 5.71712 13.63819 27.27333 1.000 22.75752 148 ILE A N 1
ATOM 2631 C CA . ILE A 1 153 ? 6.97412 13.31316 26.59082 1.000 22.89300 148 ILE A CA 1
ATOM 2632 C C . ILE A 1 153 ? 7.36108 11.91818 27.00569 1.000 22.92567 148 ILE A C 1
ATOM 2633 O O . ILE A 1 153 ? 7.31765 11.58355 28.19374 1.000 24.72899 148 ILE A O 1
ATOM 2649 N N A LYS A 1 154 ? 7.72365 11.10201 26.02649 0.753 21.88890 149 LYS A N 1
ATOM 2650 N N B LYS A 1 154 ? 7.77235 11.11129 26.03265 0.247 23.36066 149 LYS A N 1
ATOM 2651 C CA A LYS A 1 154 ? 8.25042 9.76362 26.27296 0.753 21.27921 149 LYS A CA 1
ATOM 2652 C CA B LYS A 1 154 ? 8.24045 9.75414 26.27338 0.247 23.64183 149 LYS A CA 1
ATOM 2653 C C A LYS A 1 154 ? 9.45018 9.45006 25.38433 0.753 19.92034 149 LYS A C 1
ATOM 2654 C C B LYS A 1 154 ? 9.45087 9.47517 25.39448 0.247 21.58726 149 LYS A C 1
ATOM 2655 O O A LYS A 1 154 ? 9.44500 9.72444 24.18316 0.753 18.28347 149 LYS A O 1
ATOM 2656 O O B LYS A 1 154 ? 9.46494 9.83677 24.21527 0.247 21.74217 149 LYS A O 1
ATOM 2693 N N . ARG A 1 155 ? 10.47022 8.84473 25.97047 1.000 18.83272 150 ARG A N 1
ATOM 2694 C CA . ARG A 1 155 ? 11.56876 8.35945 25.16814 1.000 17.55238 150 ARG A CA 1
ATOM 2695 C C . ARG A 1 155 ? 11.14986 7.13782 24.35940 1.000 15.86278 150 ARG A C 1
ATOM 2696 O O . ARG A 1 155 ? 10.41238 6.26675 24.83062 1.000 17.47400 150 ARG A O 1
AT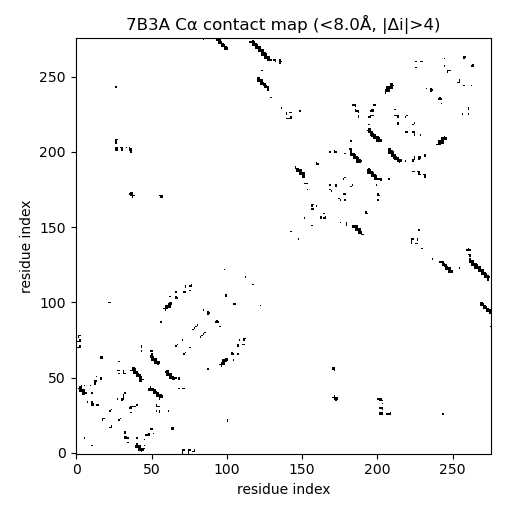OM 2717 N N A MET A 1 156 ? 11.64304 7.07450 23.13054 0.359 15.05414 151 MET A N 1
ATOM 2718 N N B MET A 1 156 ? 11.61054 7.07592 23.10951 0.641 13.82553 151 MET A N 1
ATOM 2719 C CA A MET A 1 156 ? 11.41954 5.88610 22.32474 0.359 15.84091 151 MET A CA 1
ATOM 2720 C CA B MET A 1 156 ? 11.32658 5.91053 22.26359 0.641 15.18918 151 MET A CA 1
ATOM 2721 C C A MET A 1 156 ? 12.05541 4.66286 22.95242 0.359 15.69776 151 MET A C 1
ATOM 2722 C C B MET A 1 156 ? 12.03690 4.65382 22.75846 0.641 15.91830 151 MET A C 1
ATOM 2723 O O A MET A 1 156 ? 13.22270 4.65945 23.35971 0.359 15.36937 151 MET A O 1
ATOM 2724 O O B MET A 1 156 ? 13.26783 4.61124 22.87468 0.641 15.75498 151 MET A O 1
ATOM 2751 N N . ASP A 1 157 ? 11.24700 3.63727 23.07372 1.000 15.22999 152 ASP A N 1
ATOM 2752 C CA . ASP A 1 157 ? 11.70217 2.30013 23.48252 1.000 15.68194 152 ASP A CA 1
ATOM 2753 C C . ASP A 1 157 ? 10.98963 1.28175 22.59147 1.000 15.44946 152 ASP A C 1
ATOM 2754 O O . ASP A 1 157 ? 10.22177 1.64892 21.68434 1.000 16.80540 152 ASP A O 1
ATOM 2764 N N . LYS A 1 158 ? 11.31360 0.01051 22.77146 1.000 16.71863 153 LYS A N 1
ATOM 2765 C CA . LYS A 1 158 ? 10.79442 -0.96709 21.85456 1.000 16.61601 153 LYS A CA 1
ATOM 2766 C C . LYS A 1 158 ? 9.29059 -1.07534 21.99799 1.000 17.52256 153 LYS A C 1
ATOM 2767 O O . LYS A 1 158 ? 8.58616 -1.26389 20.99517 1.000 18.89100 153 LYS A O 1
ATOM 2786 N N . GLU A 1 159 ? 8.79138 -0.99064 23.24480 1.000 17.70326 154 GLU A N 1
ATOM 2787 C CA . GLU A 1 159 ? 7.35205 -1.01662 23.47462 1.000 17.86514 154 GLU A CA 1
ATOM 2788 C C . GLU A 1 159 ? 6.64818 0.07596 22.68145 1.000 19.01067 154 GLU A C 1
ATOM 2789 O O . GLU A 1 159 ? 5.64578 -0.17396 22.01066 1.000 20.22373 154 GLU A O 1
ATOM 2801 N N A LEU A 1 160 ? 7.19001 1.30326 22.73029 0.333 19.37930 155 LEU A N 1
ATOM 2802 N N B LEU A 1 160 ? 7.15093 1.30110 22.75454 0.667 19.75386 155 LEU A N 1
ATOM 2803 C CA A LEU A 1 160 ? 6.55004 2.44557 22.08321 0.333 19.64052 155 LEU A CA 1
ATOM 2804 C CA B LEU A 1 160 ? 6.47148 2.36624 22.04924 0.667 20.43328 155 LEU A CA 1
ATOM 2805 C C A LEU A 1 160 ? 6.55026 2.30801 20.57263 0.333 19.60519 155 LEU A C 1
ATOM 2806 C C B LEU A 1 160 ? 6.45479 2.08461 20.56022 0.667 20.32450 155 LEU A C 1
ATOM 2807 O O A LEU A 1 160 ? 5.59971 2.75178 19.91300 0.333 19.34591 155 LEU A O 1
ATOM 2808 O O B LEU A 1 160 ? 5.41429 2.18302 19.90059 0.667 20.64556 155 LEU A O 1
ATOM 2839 N N . ILE A 1 161 ? 7.60398 1.70575 20.01652 1.000 19.27166 156 ILE A N 1
ATOM 2840 C CA . ILE A 1 161 ? 7.70225 1.53494 18.58359 1.000 20.43658 156 ILE A CA 1
ATOM 2841 C C . ILE A 1 161 ? 6.84281 0.37374 18.11887 1.000 24.58849 156 ILE A C 1
ATOM 2842 O O . ILE A 1 161 ? 6.22470 0.43609 17.04614 1.000 26.59676 156 ILE A O 1
ATOM 2859 N N . GLN A 1 162 ? 6.78676 -0.70525 18.89927 1.000 25.86572 157 GLN A N 1
ATOM 2860 C CA . GLN A 1 162 ? 6.02342 -1.87454 18.47978 1.000 30.89283 157 GLN A CA 1
ATOM 2861 C C . GLN A 1 162 ? 4.54047 -1.77667 18.79036 1.000 33.26799 157 GLN A C 1
ATOM 2862 O O . GLN A 1 162 ? 3.75123 -2.56306 18.24388 1.000 36.07304 157 GLN A O 1
ATOM 2876 N N . ASN A 1 163 ? 4.12146 -0.84701 19.62990 1.000 37.26292 158 ASN A N 1
ATOM 2877 C CA . ASN A 1 163 ? 2.71026 -0.75891 20.04461 1.000 41.09128 158 ASN A CA 1
ATOM 2878 C C . ASN A 1 163 ? 1.99128 0.47452 19.52196 1.000 47.64041 158 ASN A C 1
ATOM 2879 O O . ASN A 1 163 ? 0.80396 0.66837 19.82591 1.000 47.95596 158 ASN A O 1
ATOM 2890 N N A ASP A 1 164 ? 2.66506 1.31845 18.74310 0.727 51.30999 159 ASP A N 1
ATOM 2891 N N B ASP A 1 164 ? 2.67918 1.31865 18.77288 0.273 51.75329 159 ASP A N 1
ATOM 2892 C CA A ASP A 1 164 ? 2.05851 2.43578 18.02018 0.727 54.54186 159 ASP A CA 1
ATOM 2893 C CA B ASP A 1 164 ? 1.98996 2.36654 18.05244 0.273 55.43498 159 ASP A CA 1
ATOM 2894 C C A ASP A 1 164 ? 0.95175 1.85473 17.12596 0.727 58.07367 159 ASP A C 1
ATOM 2895 C C B ASP A 1 164 ? 0.91787 1.72966 17.19458 0.273 58.05344 159 ASP A C 1
ATOM 2896 O O A ASP A 1 164 ? 1.24743 1.15816 16.14575 0.727 59.19888 159 ASP A O 1
ATOM 2897 O O B ASP A 1 164 ? 1.20648 0.90552 16.31952 0.273 58.58809 159 ASP A O 1
ATOM 2914 N N . SER A 1 165 ? -0.32826 2.07207 17.49263 1.000 59.65698 160 SER A N 1
ATOM 2915 C CA . SER A 1 165 ? -1.43863 1.50360 16.73217 1.000 61.96485 160 SER A CA 1
ATOM 2916 C C . SER A 1 165 ? -1.26155 1.79714 15.25637 1.000 63.45589 160 SER A C 1
ATOM 2917 O O . SER A 1 165 ? -1.59389 0.97101 14.40195 1.000 64.69055 160 SER A O 1
ATOM 2926 N N . ASP A 1 166 ? -0.72401 2.96760 14.94153 1.000 62.91542 161 ASP A N 1
ATOM 2927 C CA . ASP A 1 166 ? -0.17492 3.22187 13.62829 1.000 62.77380 161 ASP A CA 1
ATOM 2928 C C . ASP A 1 166 ? 1.27635 2.73921 13.63615 1.000 57.96444 161 ASP A C 1
ATOM 2929 O O . ASP A 1 166 ? 2.04227 3.06700 14.54451 1.000 58.56153 161 ASP A O 1
ATOM 2938 N N . ASP A 1 167 ? 1.65054 1.93946 12.64127 1.000 51.96595 162 ASP A N 1
ATOM 2939 C CA . ASP A 1 167 ? 3.04977 1.55363 12.46577 1.000 46.91119 162 ASP A CA 1
ATOM 2940 C C . ASP A 1 167 ? 3.82430 2.73102 11.88704 1.000 42.26527 162 ASP A C 1
ATOM 2941 O O . ASP A 1 167 ? 4.86884 2.56482 11.24206 1.000 40.026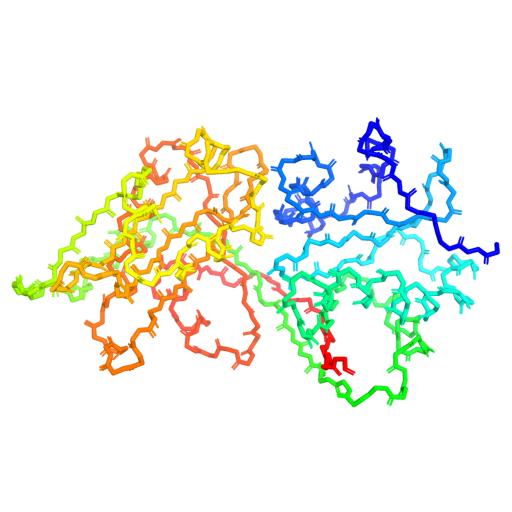98 162 ASP A O 1
ATOM 2950 N N . THR A 1 168 ? 3.27486 3.92739 12.05470 1.000 38.43099 163 THR A N 1
ATOM 2951 C CA . THR A 1 168 ? 3.94228 5.13236 11.57639 1.000 37.37160 163 THR A CA 1
ATOM 2952 C C . THR A 1 168 ? 5.41502 5.20589 11.96780 1.000 35.09572 163 THR A C 1
ATOM 2953 O O . THR A 1 168 ? 6.28023 5.44977 11.11776 1.000 34.06910 163 THR A O 1
ATOM 2964 N N . LEU A 1 169 ? 5.72123 5.05330 13.25835 1.000 34.10515 164 LEU A N 1
ATOM 2965 C CA . LEU A 1 169 ? 7.09412 5.27258 13.69053 1.000 33.58080 164 LEU A CA 1
ATOM 2966 C C . LEU A 1 169 ? 7.98832 4.18551 13.14497 1.000 30.62776 164 LEU A C 1
ATOM 2967 O O . LEU A 1 169 ? 9.07885 4.46542 12.61811 1.000 30.52683 164 LEU A O 1
ATOM 2983 N N A ARG A 1 170 ? 7.53232 2.93380 13.27000 0.564 31.08969 165 ARG A N 1
ATOM 2984 N N B ARG A 1 170 ? 7.53686 2.93596 13.25006 0.436 31.75842 165 ARG A N 1
ATOM 2985 C CA A ARG A 1 170 ? 8.27955 1.76838 12.82089 0.564 31.23909 165 ARG A CA 1
ATOM 2986 C CA B ARG A 1 170 ? 8.32072 1.78896 12.81533 0.436 32.67263 165 ARG A CA 1
ATOM 2987 C C A ARG A 1 170 ? 8.60892 1.89694 11.34955 0.564 27.32378 165 ARG A C 1
ATOM 2988 C C B ARG A 1 170 ? 8.61107 1.86741 11.32577 0.436 29.87887 165 ARG A C 1
ATOM 2989 O O A ARG A 1 170 ? 9.73750 1.63552 10.92157 0.564 24.73601 165 ARG A O 1
ATOM 2990 O O B ARG A 1 170 ? 9.72394 1.56024 10.88493 0.436 28.67152 165 ARG A O 1
ATOM 3031 N N A SER A 1 171 ? 7.61576 2.29797 10.55934 0.564 27.00441 166 SER A N 1
ATOM 3032 N N B SER A 1 171 ? 7.62572 2.30292 10.53648 0.436 29.05948 166 SER A N 1
ATOM 3033 C CA A SER A 1 171 ? 7.82389 2.49811 9.13997 0.564 26.88286 166 SER A CA 1
ATOM 3034 C CA B SER A 1 171 ? 7.85400 2.47773 9.11103 0.436 28.43139 166 SER A CA 1
ATOM 3035 C C A SER A 1 171 ? 8.87606 3.57799 8.87051 0.564 25.38486 166 SER A C 1
ATOM 3036 C C B SER A 1 171 ? 8.86438 3.59483 8.83545 0.436 26.34628 166 SER A C 1
ATOM 3037 O O A SER A 1 171 ? 9.78600 3.38922 8.05679 0.564 24.82253 166 SER A O 1
ATOM 3038 O O B SER A 1 171 ? 9.74655 3.44129 7.98478 0.436 25.99542 166 SER A O 1
ATOM 3053 N N . CYS A 1 172 ? 8.78155 4.71767 9.55513 1.000 24.68008 167 CYS A N 1
ATOM 3054 C CA . CYS A 1 172 ? 9.77301 5.76822 9.35863 1.000 24.68459 167 CYS A CA 1
ATOM 3055 C C . CYS A 1 172 ? 11.15152 5.26562 9.75780 1.000 21.31253 167 CYS A C 1
ATOM 3056 O O . CYS A 1 172 ? 12.13053 5.50468 9.04806 1.000 19.90206 167 CYS A O 1
ATOM 3064 N N . LEU A 1 173 ? 11.25077 4.59164 10.90813 1.000 19.41841 168 LEU A N 1
ATOM 3065 C CA . LEU A 1 173 ? 12.54704 4.11210 11.37386 1.000 19.12109 168 LEU A CA 1
ATOM 3066 C C . LEU A 1 173 ? 13.16508 3.15924 10.38845 1.000 20.02190 168 LEU A C 1
ATOM 3067 O O . LEU A 1 173 ? 14.39195 3.14922 10.23625 1.000 19.41646 168 LEU A O 1
ATOM 3083 N N . SER A 1 174 ? 12.33852 2.33976 9.72369 1.000 21.39183 169 SER A N 1
ATOM 3084 C CA . SER A 1 174 ? 12.84230 1.35640 8.77612 1.000 21.72035 169 SER A CA 1
ATOM 3085 C C . SER A 1 174 ? 13.48902 1.98478 7.54975 1.000 21.07412 169 SER A C 1
ATOM 3086 O O . SER A 1 174 ? 14.22448 1.29191 6.85866 1.000 22.88212 169 SER A O 1
ATOM 3094 N N . ASP A 1 175 ? 13.20801 3.26166 7.25347 1.000 19.45289 170 ASP A N 1
ATOM 3095 C CA . ASP A 1 175 ? 13.87199 3.97859 6.16623 1.000 20.55189 170 ASP A CA 1
ATOM 3096 C C . ASP A 1 175 ? 15.33281 4.23444 6.48259 1.000 19.07554 170 ASP A C 1
ATOM 3097 O O . ASP A 1 175 ? 16.11741 4.49564 5.56968 1.000 19.86933 170 ASP A O 1
ATOM 3106 N N . PHE A 1 176 ? 15.72406 4.12270 7.74316 1.000 16.77330 171 PHE A N 1
ATOM 3107 C CA . PHE A 1 176 ? 17.02142 4.61361 8.21612 1.000 15.43326 171 PHE A CA 1
ATOM 3108 C C . PHE A 1 176 ? 17.84812 3.56433 8.91471 1.000 15.26234 171 PHE A C 1
ATOM 3109 O O . PHE A 1 176 ? 19.06874 3.59080 8.83419 1.000 15.82177 171 PHE A O 1
ATOM 3126 N N . TRP A 1 177 ? 17.19086 2.63436 9.58256 1.000 15.33943 172 TRP A N 1
ATOM 3127 C CA . TRP A 1 177 ? 17.80334 1.65946 10.47758 1.000 14.78843 172 TRP A CA 1
ATOM 3128 C C . TRP A 1 177 ? 17.45474 0.25632 10.05895 1.000 17.31225 172 TRP A C 1
ATOM 3129 O O . TRP A 1 177 ? 16.29959 -0.02890 9.79193 1.000 18.76302 172 TRP A O 1
ATOM 3150 N N . ASP A 1 178 ? 18.47053 -0.62479 10.05581 1.000 19.24401 173 ASP A N 1
ATOM 3151 C CA . ASP A 1 178 ? 18.23703 -2.01406 9.68214 1.000 21.32755 173 ASP A CA 1
ATOM 3152 C C . ASP A 1 178 ? 17.42989 -2.77764 10.71801 1.000 21.59397 173 ASP A C 1
ATOM 3153 O O . ASP A 1 178 ? 16.82716 -3.78538 10.36779 1.000 22.96977 173 ASP A O 1
ATOM 3162 N N . SER A 1 179 ? 17.35898 -2.28199 11.94607 1.000 19.84409 174 SER A N 1
ATOM 3163 C CA . SER A 1 179 ? 16.59368 -2.91571 13.00525 1.000 19.49474 174 SER A CA 1
ATOM 3164 C C . SER A 1 179 ? 16.27998 -1.89499 14.08787 1.000 18.85361 174 SER A C 1
ATOM 3165 O O . SER A 1 179 ? 17.00037 -0.90574 14.27746 1.000 18.31835 174 SER A O 1
ATOM 3173 N N . ILE A 1 180 ? 15.24114 -2.21888 14.85619 1.000 18.55017 175 ILE A N 1
ATOM 3174 C CA . ILE A 1 180 ? 14.90495 -1.39749 16.00141 1.000 19.53467 175 ILE A CA 1
ATOM 3175 C C . ILE A 1 180 ? 16.01906 -1.45704 17.03502 1.000 18.39306 175 ILE A C 1
ATOM 3176 O O . ILE A 1 180 ? 16.40221 -0.42751 17.60433 1.000 17.63032 175 ILE A O 1
ATOM 3192 N N . ASP A 1 181 ? 16.61034 -2.63607 17.23832 1.000 19.35579 176 ASP A N 1
ATOM 3193 C CA . ASP A 1 181 ? 17.72981 -2.73835 18.16171 1.000 21.97160 176 ASP A CA 1
ATOM 3194 C C . ASP A 1 181 ? 18.87400 -1.81064 17.75904 1.000 18.76538 176 ASP A C 1
ATOM 3195 O O . ASP A 1 181 ? 19.50489 -1.20321 18.62412 1.000 17.86967 176 ASP A O 1
ATOM 3204 N N . ASP A 1 182 ? 19.20103 -1.72132 16.46254 1.000 18.20888 177 ASP A N 1
ATOM 3205 C CA . ASP A 1 182 ? 20.29694 -0.85200 16.08429 1.000 18.25471 177 ASP A CA 1
ATOM 3206 C C . ASP A 1 182 ? 19.93619 0.59851 16.38053 1.000 16.49740 177 ASP A C 1
ATOM 3207 O O . ASP A 1 182 ? 20.78459 1.36860 16.83716 1.000 16.79393 177 ASP A O 1
ATOM 3216 N N . PHE A 1 183 ? 18.70033 0.99489 16.09215 1.000 14.46345 178 PHE A N 1
ATOM 3217 C CA . PHE A 1 183 ? 18.26384 2.34875 16.43219 1.000 14.60526 178 PHE A CA 1
ATOM 3218 C C . PHE A 1 183 ? 18.38195 2.60203 17.92553 1.000 13.51763 178 PHE A C 1
ATOM 3219 O O . PHE A 1 183 ? 18.90058 3.62478 18.37213 1.000 13.78501 178 PHE A O 1
ATOM 3236 N N . LEU A 1 184 ? 17.89610 1.66777 18.72644 1.000 13.68668 179 LEU A N 1
ATOM 3237 C CA . LEU A 1 184 ? 17.91504 1.90918 20.17175 1.000 14.29286 179 LEU A CA 1
ATOM 3238 C C . LEU A 1 184 ? 19.28644 1.91818 20.81394 1.000 16.41802 179 LEU A C 1
ATOM 3239 O O . LEU A 1 184 ? 19.48384 2.60510 21.85292 1.000 17.62224 179 LEU A O 1
ATOM 3255 N N A THR A 1 185 ? 20.23598 1.14736 20.28121 0.438 16.56591 180 THR A N 1
ATOM 3256 N N B THR A 1 185 ? 20.20159 1.11962 20.27538 0.562 15.48315 180 THR A N 1
ATOM 3257 C CA A THR A 1 185 ? 21.57907 1.14882 20.84982 0.438 17.86024 180 THR A CA 1
ATOM 3258 C CA B THR A 1 185 ? 21.57490 1.10203 20.75643 0.562 16.26345 180 THR A CA 1
ATOM 3259 C C A THR A 1 185 ? 22.51026 2.21255 20.27422 0.438 16.65203 180 THR A C 1
ATOM 3260 C C B THR A 1 185 ? 22.34006 2.36019 20.33388 0.562 15.74345 180 THR A C 1
ATOM 3261 O O A THR A 1 185 ? 23.49701 2.54618 20.94143 0.438 16.48334 180 THR A O 1
ATOM 3262 O O B THR A 1 185 ? 23.00541 3.00241 21.15227 0.562 15.96481 180 THR A O 1
ATOM 3283 N N . LYS A 1 186 ? 22.25708 2.72172 19.05359 1.000 15.69257 181 LYS A N 1
ATOM 3284 C CA . LYS A 1 186 ? 23.12619 3.75441 18.44933 1.000 14.88658 181 LYS A CA 1
ATOM 3285 C C . LYS A 1 186 ? 22.47743 5.11472 18.33779 1.000 14.49292 181 LYS A C 1
ATOM 3286 O O . LYS A 1 186 ? 23.18715 6.11707 18.32296 1.000 16.82647 181 LYS A O 1
ATOM 3306 N N . GLY A 1 187 ? 21.15313 5.17779 18.29570 1.000 13.73477 182 GLY A N 1
ATOM 3307 C CA . GLY A 1 187 ? 20.42891 6.42196 18.17546 1.000 14.23147 182 GLY A CA 1
ATOM 3308 C C . GLY A 1 187 ? 19.63733 6.71552 19.42764 1.000 14.13305 182 GLY A C 1
ATOM 3309 O O . GLY A 1 187 ? 19.77456 6.03739 20.42737 1.000 13.95855 182 GLY A O 1
ATOM 3313 N N . VAL A 1 188 ? 18.74995 7.69809 19.32660 1.000 13.74561 183 VAL A N 1
ATOM 3314 C CA . VAL A 1 188 ? 17.88566 8.06665 20.43729 1.000 14.48294 183 VAL A CA 1
ATOM 3315 C C . VAL A 1 188 ? 16.66639 8.78008 19.81305 1.000 12.53749 183 VAL A C 1
ATOM 3316 O O . VAL A 1 188 ? 16.73299 9.31448 18.71026 1.000 13.13562 183 VAL A O 1
ATOM 3329 N N . GLY A 1 189 ? 15.53950 8.79953 20.52436 1.000 13.68370 184 GLY A N 1
ATOM 3330 C CA . GLY A 1 189 ? 14.42847 9.60299 20.06038 1.000 13.39135 184 GLY A CA 1
ATOM 3331 C C . GLY A 1 189 ? 13.43028 9.80663 21.16704 1.000 13.02447 184 GLY A C 1
ATOM 3332 O O . GLY A 1 189 ? 13.43793 9.09748 22.16103 1.000 14.11203 184 GLY A O 1
ATOM 3336 N N . PHE A 1 190 ? 12.60563 10.84321 20.98369 1.000 14.54979 185 PHE A N 1
ATOM 3337 C CA . PHE A 1 190 ? 11.57748 11.25160 21.94580 1.000 16.16585 185 PHE A CA 1
ATOM 3338 C C . PHE A 1 190 ? 10.30147 11.61491 21.19922 1.000 16.54306 185 PHE A C 1
ATOM 3339 O O . PHE A 1 190 ? 10.34582 12.13292 20.08377 1.000 16.07169 185 PHE A O 1
ATOM 3356 N N . CYS A 1 191 ? 9.15609 11.35214 21.84009 1.000 16.33599 186 CYS A N 1
ATOM 3357 C CA . CYS A 1 191 ? 7.85390 11.61605 21.26794 1.000 17.15992 186 CYS A CA 1
ATOM 3358 C C . CYS A 1 191 ? 6.97993 12.40973 22.22006 1.000 20.08623 186 CYS A C 1
ATOM 3359 O O . CYS A 1 191 ? 7.11821 12.30084 23.44821 1.000 20.70343 186 CYS A O 1
ATOM 3367 N N . VAL A 1 192 ? 6.08245 13.20681 21.60698 1.000 19.68339 187 VAL A N 1
ATOM 3368 C CA . VAL A 1 192 ? 4.91598 13.74704 22.27856 1.000 19.05182 187 VAL A CA 1
ATOM 3369 C C . VAL A 1 192 ? 3.78375 12.74166 22.07663 1.000 18.03408 187 VAL A C 1
ATOM 3370 O O . VAL A 1 192 ? 3.50391 12.29902 20.94192 1.000 19.94586 187 VAL A O 1
ATOM 3383 N N . ILE A 1 193 ? 3.11227 12.41407 23.18563 1.000 19.10097 188 ILE A N 1
ATOM 3384 C CA . ILE A 1 193 ? 2.01446 11.45106 23.27504 1.000 19.15136 188 ILE A CA 1
ATOM 3385 C C . ILE A 1 193 ? 0.70463 12.17957 23.65603 1.000 18.72313 188 ILE A C 1
ATOM 3386 O O . ILE A 1 193 ? 0.71411 13.07485 24.49986 1.000 19.48600 188 ILE A O 1
ATOM 3402 N N . LYS A 1 194 ? -0.41062 11.82707 23.00001 1.000 18.89848 189 LYS A N 1
ATOM 3403 C CA . LYS A 1 194 ? -1.73706 12.31679 23.38960 1.000 18.83504 189 LYS A CA 1
ATOM 3404 C C . LYS A 1 194 ? -2.71901 11.14888 23.20491 1.000 20.35053 189 LYS A C 1
ATOM 3405 O O . LYS A 1 194 ? -2.74597 10.51678 22.13474 1.000 21.18312 189 LYS A O 1
ATOM 3424 N N . ASP A 1 195 ? -3.57202 10.87148 24.21116 1.000 20.11742 190 ASP A N 1
ATOM 3425 C CA . ASP A 1 195 ? -4.52700 9.76185 24.11438 1.000 21.04615 190 ASP A CA 1
ATOM 3426 C C . ASP A 1 195 ? -3.80004 8.48017 23.74748 1.000 24.00731 190 ASP A C 1
ATOM 3427 O O . ASP A 1 195 ? -4.31265 7.66377 22.97233 1.000 23.90346 190 ASP A O 1
ATOM 3436 N N A GLU A 1 196 ? -2.58654 8.29923 24.29222 0.628 24.05834 191 GLU A N 1
ATOM 3437 N N B GLU A 1 196 ? -2.57512 8.34577 24.27551 0.372 24.96224 191 GLU A N 1
ATOM 3438 C CA A GLU A 1 196 ? -1.79816 7.07653 24.14066 0.628 26.50930 191 GLU A CA 1
ATOM 3439 C CA B GLU A 1 196 ? -1.65004 7.22193 24.14430 0.372 27.22355 191 GLU A CA 1
ATOM 3440 C C A GLU A 1 196 ? -1.30928 6.88122 22.71767 0.628 27.31125 191 GLU A C 1
ATOM 3441 C C B GLU A 1 196 ? -1.03636 7.11457 22.75426 0.372 28.35104 191 GLU A C 1
ATOM 3442 O O A GLU A 1 196 ? -0.88891 5.78983 22.34723 0.628 28.48747 191 GLU A O 1
ATOM 3443 O O B GLU A 1 196 ? -0.18948 6.23508 22.53528 0.372 29.58215 191 GLU A O 1
ATOM 3466 N N A GLN A 1 197 ? -1.31993 7.94889 21.92213 0.487 26.23569 192 GLN A N 1
ATOM 3467 N N B GLN A 1 197 ? -1.40413 7.99373 21.82127 0.513 27.24484 192 GLN A N 1
ATOM 3468 C CA A GLN A 1 197 ? -0.86889 7.91898 20.54462 0.487 26.14271 192 GLN A CA 1
ATOM 3469 C CA B GLN A 1 197 ? -0.91990 7.93897 20.45338 0.513 27.06084 192 GLN A CA 1
ATOM 3470 C C A GLN A 1 197 ? 0.36615 8.78983 20.39885 0.487 24.77161 192 GLN A C 1
ATOM 3471 C C B GLN A 1 197 ? 0.26877 8.86732 20.26683 0.513 23.51328 192 GLN A C 1
ATOM 3472 O O A GLN A 1 197 ? 0.53590 9.78087 21.10903 0.487 25.14423 192 GLN A O 1
ATOM 3473 O O B GLN A 1 197 ? 0.31172 9.97493 20.80874 0.513 21.27144 192 GLN A O 1
ATOM 3500 N N . VAL A 1 198 ? 1.21264 8.42195 19.45445 1.000 23.76397 193 VAL A N 1
ATOM 3501 C CA . VAL A 1 198 ? 2.33777 9.27959 19.09785 1.000 21.35603 193 VAL A CA 1
ATOM 3502 C C . VAL A 1 198 ? 1.86044 10.40805 18.17230 1.000 19.43752 193 VAL A C 1
ATOM 3503 O O . VAL A 1 198 ? 1.37445 10.16769 17.03743 1.000 21.69173 193 VAL A O 1
ATOM 3517 N N . ILE A 1 199 ? 2.04810 11.65502 18.61403 1.000 19.55422 194 ILE A N 1
ATOM 3518 C CA . ILE A 1 199 ? 1.61767 12.83531 17.89820 1.000 20.53197 194 ILE A CA 1
ATOM 3519 C C . ILE A 1 199 ? 2.79478 13.49035 17.19784 1.000 18.55566 194 ILE A C 1
ATOM 3520 O O . ILE A 1 199 ? 2.65033 13.97296 16.07820 1.000 18.09500 194 ILE A O 1
ATOM 3536 N N A SER A 1 200 ? 3.94558 13.55223 17.87362 0.733 20.14940 195 SER A N 1
ATOM 3537 N N B SER A 1 200 ? 3.97093 13.42678 17.81668 0.267 18.64082 195 SER A N 1
ATOM 3538 C CA A SER A 1 200 ? 5.18496 14.12700 17.32329 0.733 19.00352 195 SER A CA 1
ATOM 3539 C CA B SER A 1 200 ? 5.15880 14.07438 17.27306 0.267 17.70094 195 SER A CA 1
ATOM 3540 C C A SER A 1 200 ? 6.38807 13.26111 17.69738 0.733 18.99563 195 SER A C 1
ATOM 3541 C C B SER A 1 200 ? 6.41245 13.34176 17.73759 0.267 17.56688 195 SER A C 1
ATOM 3542 O O A SER A 1 200 ? 6.40361 12.58805 18.72958 0.733 20.56292 195 SER A O 1
ATOM 3543 O O B SER A 1 200 ? 6.47614 12.84798 18.86591 0.267 18.59571 195 SER A O 1
ATOM 3558 N N . SER A 1 201 ? 7.43619 13.32244 16.88161 1.000 15.66656 196 SER A N 1
ATOM 3559 C CA . SER A 1 201 ? 8.68697 12.66079 17.22316 1.000 15.25289 196 SER A CA 1
ATOM 3560 C C . SER A 1 201 ? 9.88278 13.49318 16.77133 1.000 14.03499 196 SER A C 1
ATOM 3561 O O . SER A 1 201 ? 9.80491 14.27855 15.82694 1.000 14.45251 196 SER A O 1
ATOM 3569 N N . CYS A 1 202 ? 10.96913 13.29288 17.47958 1.000 13.70298 197 CYS A N 1
ATOM 3570 C CA . CYS A 1 202 ? 12.28830 13.80028 17.09217 1.000 13.57348 197 CYS A CA 1
ATOM 3571 C C . CYS A 1 202 ? 13.23718 12.64518 17.38132 1.000 12.64578 197 CYS A C 1
ATOM 3572 O O . CYS A 1 202 ? 13.38899 12.23261 18.53585 1.000 13.02828 197 CYS A O 1
ATOM 3580 N N . PHE A 1 203 ? 13.93694 12.16522 16.35499 1.000 11.46303 198 PHE A N 1
ATOM 3581 C CA . PHE A 1 203 ? 14.81998 11.01379 16.56248 1.000 10.68346 198 PHE A CA 1
ATOM 3582 C C . PHE A 1 203 ? 16.03127 11.08507 15.64541 1.000 11.68264 198 PHE A C 1
ATOM 3583 O O . PHE A 1 203 ? 16.02810 11.76003 14.62379 1.000 11.55324 198 PHE A O 1
ATOM 3600 N N . THR A 1 204 ? 17.03555 10.29900 15.99424 1.000 11.28847 199 THR A N 1
ATOM 3601 C CA . THR A 1 204 ? 18.23603 10.17079 15.19271 1.000 10.79409 199 THR A CA 1
ATOM 3602 C C . THR A 1 204 ? 17.94689 9.27785 13.98388 1.000 11.68714 199 THR A C 1
ATOM 3603 O O . THR A 1 204 ? 17.70042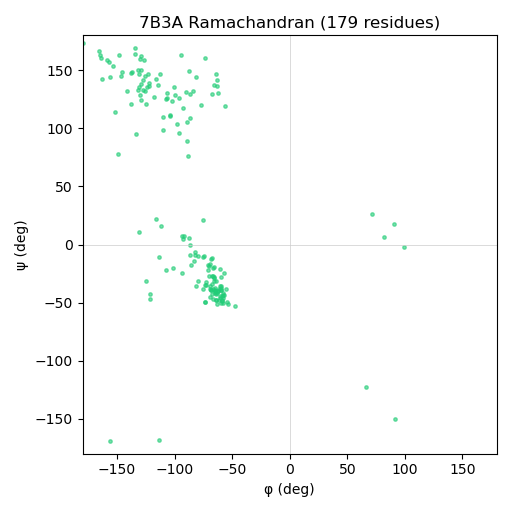 8.07405 14.16946 1.000 12.03499 199 THR A O 1
ATOM 3614 N N . CYS A 1 205 ? 18.12257 9.83637 12.77581 1.000 11.41374 200 CYS A N 1
ATOM 3615 C CA . CYS A 1 205 ? 17.97855 9.06699 11.55727 1.000 12.29665 200 CYS A CA 1
ATOM 3616 C C . CYS A 1 205 ? 19.29623 8.62911 10.92712 1.000 12.68217 200 CYS A C 1
ATOM 3617 O O . CYS A 1 205 ? 19.29489 7.68516 10.14507 1.000 13.37310 200 CYS A O 1
ATOM 3625 N N . TYR A 1 206 ? 20.40756 9.27827 11.25939 1.000 12.04867 201 TYR A N 1
ATOM 3626 C CA . TYR A 1 206 ? 21.71886 8.81656 10.83688 1.000 12.49233 201 TYR A CA 1
ATOM 3627 C C . TYR A 1 206 ? 22.72270 9.13650 11.94733 1.000 12.25588 201 TYR A C 1
ATOM 3628 O O . TYR A 1 206 ? 22.62145 10.17042 12.61606 1.000 13.42862 201 TYR A O 1
ATOM 3646 N N . VAL A 1 207 ? 23.75275 8.27970 12.07114 1.000 12.66161 202 VAL A N 1
ATOM 3647 C CA . VAL A 1 207 ? 24.85051 8.49514 13.00210 1.000 12.69458 202 VAL A CA 1
ATOM 3648 C C . VAL A 1 207 ? 26.18199 8.39718 12.24913 1.000 12.24199 202 VAL A C 1
ATOM 3649 O O . VAL A 1 207 ? 26.42501 7.40556 11.53310 1.000 14.40321 202 VAL A O 1
ATOM 3662 N N . ASP A 1 208 ? 27.04188 9.36595 12.50378 1.000 12.65608 203 ASP A N 1
ATOM 3663 C CA . ASP A 1 208 ? 28.44667 9.36607 12.07133 1.000 14.01650 203 ASP A CA 1
ATOM 3664 C C . ASP A 1 208 ? 29.24648 9.78431 13.29647 1.000 15.05016 203 ASP A C 1
ATOM 3665 O O . ASP A 1 208 ? 29.37610 10.96874 13.61313 1.000 14.41178 203 ASP A O 1
ATOM 3674 N N . GLY A 1 209 ? 29.75155 8.77924 14.04065 1.000 16.10792 204 GLY A N 1
ATOM 3675 C CA . GLY A 1 209 ? 30.51289 9.01291 15.24989 1.000 15.15732 204 GLY A CA 1
ATOM 3676 C C . GLY A 1 209 ? 29.59844 9.62003 16.29016 1.000 15.80541 204 GLY A C 1
ATOM 3677 O O . GLY A 1 209 ? 28.54731 9.04735 16.57594 1.000 17.61404 204 GLY A O 1
ATOM 3681 N N . ASN A 1 210 ? 29.95368 10.79601 16.79498 1.000 16.35881 205 ASN A N 1
ATOM 3682 C CA . ASN A 1 210 ? 29.15037 11.52957 17.76480 1.000 16.17508 205 ASN A CA 1
ATOM 3683 C C . ASN A 1 210 ? 28.19088 12.49978 17.11225 1.000 14.19898 205 ASN A C 1
ATOM 3684 O O . ASN A 1 210 ? 27.55088 13.27293 17.82365 1.000 16.33228 205 ASN A O 1
ATOM 3695 N N . ASN A 1 211 ? 28.07226 12.46991 15.80087 1.000 12.04616 206 ASN A N 1
ATOM 3696 C CA . ASN A 1 211 ? 27.13874 13.30755 15.04769 1.000 12.87598 206 ASN A CA 1
ATOM 3697 C C . ASN A 1 211 ? 25.87009 12.53497 14.75957 1.000 13.19057 206 ASN A C 1
ATOM 3698 O O . ASN A 1 211 ? 25.92919 11.45421 14.16654 1.000 12.87791 206 ASN A O 1
ATOM 3709 N N . HIS A 1 212 ? 24.74230 13.11504 15.14760 1.000 12.05342 207 HIS A N 1
ATOM 3710 C CA . HIS A 1 212 ? 23.40623 12.53976 14.91933 1.000 11.25359 207 HIS A CA 1
ATOM 3711 C C . HIS A 1 212 ? 22.57026 13.46402 14.04199 1.000 11.28723 207 HIS A C 1
ATOM 3712 O O . HIS A 1 212 ? 22.46166 14.65080 14.33369 1.000 12.75044 207 HIS A O 1
ATOM 3726 N N . GLU A 1 213 ? 22.01728 12.93492 12.95753 1.000 12.03268 208 GLU A N 1
ATOM 3727 C CA . GLU A 1 213 ? 21.09396 13.68790 12.11070 1.000 11.52820 208 GLU A CA 1
ATOM 3728 C C . GLU A 1 213 ? 19.67229 13.53286 12.66149 1.000 13.23282 208 GLU A C 1
ATOM 3729 O O . GLU A 1 213 ? 19.25373 12.41090 13.00225 1.000 12.36545 208 GLU A O 1
ATOM 3741 N N A ILE A 1 214 ? 18.95621 14.64028 12.73907 0.933 11.25399 209 ILE A N 1
ATOM 3742 N N B ILE A 1 214 ? 18.92752 14.65797 12.64074 0.067 13.25707 209 ILE A N 1
ATOM 3743 C CA A ILE A 1 214 ? 17.57656 14.69391 13.21235 0.933 11.76556 209 ILE A CA 1
ATOM 3744 C CA B ILE A 1 214 ? 17.55934 14.76883 13.14136 0.067 13.35758 209 ILE A CA 1
ATOM 3745 C C A ILE A 1 214 ? 16.58077 14.38335 12.12283 0.933 11.52929 209 ILE A C 1
ATOM 3746 C C B ILE A 1 214 ? 16.56543 14.33119 12.07898 0.067 12.54192 209 ILE A C 1
ATOM 3747 O O A ILE A 1 214 ? 16.68384 14.89354 11.01068 0.933 13.47358 209 ILE A O 1
ATOM 3748 O O B ILE A 1 214 ? 16.70264 14.66254 10.89602 0.067 13.10119 209 ILE A O 1
ATOM 3779 N N . SER A 1 215 ? 15.52746 13.62149 12.51715 1.000 11.18090 210 SER A N 1
ATOM 3780 C CA . SER A 1 215 ? 14.23468 13.59586 11.83690 1.000 11.74903 210 SER A CA 1
ATOM 3781 C C . SER A 1 215 ? 13.13094 14.01489 12.81273 1.000 11.43512 210 SER A C 1
ATOM 3782 O O . SER A 1 215 ? 13.03877 13.46198 13.90046 1.000 12.98210 210 SER A O 1
ATOM 3791 N N . VAL A 1 216 ? 12.37808 15.02639 12.45240 1.000 11.22094 211 VAL A N 1
ATOM 3792 C CA . VAL A 1 216 ? 11.25740 15.52800 13.24901 1.000 13.26686 211 VAL A CA 1
ATOM 3793 C C . VAL A 1 216 ? 9.97879 15.49097 12.41330 1.000 12.68019 211 VAL A C 1
ATOM 3794 O O . VAL A 1 216 ? 9.98907 15.81182 11.21981 1.000 13.99737 211 VAL A O 1
ATOM 3807 N N . GLU A 1 217 ? 8.86119 15.24283 13.09668 1.000 13.01521 212 GLU A N 1
ATOM 3808 C CA . GLU A 1 217 ? 7.55590 15.27069 12.47129 1.000 14.27230 212 GLU A CA 1
ATOM 3809 C C . GLU A 1 217 ? 6.45172 15.37938 13.52382 1.000 15.98914 212 GLU A C 1
ATOM 3810 O O . GLU A 1 217 ? 6.50928 14.69668 14.54607 1.000 15.42455 212 GLU A O 1
ATOM 3822 N N . THR A 1 218 ? 5.39608 16.14916 13.21159 1.000 15.37979 213 THR A N 1
ATOM 3823 C CA . THR A 1 218 ? 4.11916 16.08896 13.93159 1.000 15.84340 213 THR A CA 1
ATOM 3824 C C . THR A 1 218 ? 3.12497 15.45587 12.97058 1.000 17.74300 213 THR A C 1
ATOM 3825 O O . THR A 1 218 ? 2.82366 16.01533 11.91446 1.000 19.27406 213 THR A O 1
ATOM 3836 N N . TYR A 1 219 ? 2.74543 14.22510 13.30546 1.000 16.77733 214 TYR A N 1
ATOM 3837 C CA . TYR A 1 219 ? 2.01165 13.33174 12.40592 1.000 17.26825 214 TYR A CA 1
ATOM 3838 C C . TYR A 1 219 ? 0.56573 13.75496 12.24073 1.000 18.05939 214 TYR A C 1
ATOM 3839 O O . TYR A 1 219 ? -0.02745 13.50426 11.19522 1.000 19.69818 214 TYR A O 1
ATOM 3857 N N . ASP A 1 220 ? -0.03171 14.29031 13.29122 1.000 18.10028 215 ASP A N 1
ATOM 3858 C CA . ASP A 1 220 ? -1.45361 14.69178 13.29229 1.000 17.91177 215 ASP A CA 1
ATOM 3859 C C . ASP A 1 220 ? -1.47830 16.13256 12.82999 1.000 18.08557 215 ASP A C 1
ATOM 3860 O O . ASP A 1 220 ? -1.07906 17.05349 13.56094 1.000 18.62426 215 ASP A O 1
ATOM 3869 N N A GLU A 1 221 ? -1.86509 16.31277 11.57280 0.702 18.39594 216 GLU A N 1
ATOM 3870 N N B GLU A 1 221 ? -1.93657 16.35527 11.60589 0.298 20.68547 216 GLU A N 1
ATOM 3871 C CA A GLU A 1 221 ? -1.87684 17.64037 10.96579 0.702 19.70694 216 GLU A CA 1
ATOM 3872 C CA B GLU A 1 221 ? -1.83123 17.70013 11.05644 0.298 23.11711 216 GLU A CA 1
ATOM 3873 C C A GLU A 1 221 ? -2.56662 18.63958 11.87563 0.702 19.32047 216 GLU A C 1
ATOM 3874 C C B GLU A 1 221 ? -2.64382 18.70827 11.85755 0.298 23.87937 216 GLU A C 1
ATOM 3875 O O A GLU A 1 221 ? -2.11851 19.78395 12.02883 0.702 18.89980 216 GLU A O 1
ATOM 3876 O O B GLU A 1 221 ? -2.29071 19.89280 11.90203 0.298 24.50339 216 GLU A O 1
ATOM 3899 N N A GLU A 1 222 ? -3.65089 18.20586 12.51321 0.627 19.58195 217 GLU A N 1
ATOM 3900 N N B GLU A 1 222 ? -3.72441 18.26476 12.50428 0.373 24.38835 217 GLU A N 1
ATOM 3901 C CA A GLU A 1 222 ? -4.49046 19.08097 13.29547 0.627 20.11633 217 GLU A CA 1
ATOM 3902 C CA B GLU A 1 222 ? -4.50587 19.16564 13.33933 0.373 24.79087 217 GLU A CA 1
ATOM 3903 C C A GLU A 1 222 ? -3.82559 19.50567 14.60912 0.627 21.06512 217 GLU A C 1
ATOM 3904 C C B GLU A 1 222 ? -3.71339 19.64816 14.54975 0.373 22.54708 217 GLU A C 1
ATOM 3905 O O A GLU A 1 222 ? -4.31281 20.43643 15.25768 0.627 23.17193 217 GLU A O 1
ATOM 3906 O O B GLU A 1 222 ? -3.98872 20.74547 15.05177 0.373 22.27662 217 GLU A O 1
ATOM 3929 N N . GLU A 1 223 ? -2.68713 18.90702 14.97801 1.000 20.86971 218 GLU A N 1
ATOM 3930 C CA . GLU A 1 223 ? -1.93847 19.23869 16.19355 1.000 19.58356 218 GLU A CA 1
ATOM 3931 C C . GLU A 1 223 ? -0.66275 20.03662 15.90975 1.000 20.53072 218 GLU A C 1
ATOM 3932 O O . GLU A 1 223 ? 0.12632 20.30712 16.83998 1.000 21.32700 218 GLU A O 1
ATOM 3944 N N . GLN A 1 224 ? -0.46202 20.42520 14.66444 1.000 18.98590 219 GLN A N 1
ATOM 3945 C CA . GLN A 1 224 ? 0.68363 21.26675 14.33857 1.000 19.65425 219 GLN A CA 1
ATOM 3946 C C . GLN A 1 224 ? 0.44496 22.69682 14.83333 1.000 21.00600 219 GLN A C 1
ATOM 3947 O O . GLN A 1 224 ? -0.68171 23.12302 15.08914 1.000 23.15293 219 GLN A O 1
ATOM 3961 N N . ASN A 1 225 ? 1.53698 23.44026 14.96193 1.000 20.07132 220 ASN A N 1
ATOM 3962 C CA . ASN A 1 225 ? 1.49765 24.84265 15.37937 1.000 21.35165 220 ASN A CA 1
ATOM 3963 C C . ASN A 1 225 ? 1.05374 25.01922 16.81075 1.000 21.69678 220 ASN A C 1
ATOM 3964 O O . ASN A 1 225 ? 0.46017 26.05419 17.17135 1.000 24.10571 220 ASN A O 1
ATOM 3975 N N A LYS A 1 226 ? 1.33796 24.03398 17.64740 0.581 20.37038 221 LYS A N 1
ATOM 3976 N N B LYS A 1 226 ? 1.37122 24.03267 17.63621 0.419 20.30963 221 LYS A N 1
ATOM 3977 C CA A LYS A 1 226 ? 0.99593 24.09138 19.06344 0.581 23.43429 221 LYS A CA 1
ATOM 3978 C CA B LYS A 1 226 ? 0.99441 24.02869 19.04039 0.419 21.82742 221 LYS A CA 1
ATOM 3979 C C A LYS A 1 226 ? 2.22077 23.98019 19.96760 0.581 21.37113 221 LYS A C 1
ATOM 3980 C C B LYS A 1 226 ? 2.20264 23.85707 19.95649 0.419 20.22038 221 LYS A C 1
ATOM 3981 O O A LYS A 1 226 ? 2.09213 24.02164 21.18417 0.581 23.60232 221 LYS A O 1
ATOM 3982 O O B LYS A 1 226 ? 2.03953 23.68230 21.16314 0.419 20.93802 221 LYS A O 1
ATOM 4019 N N . GLY A 1 227 ? 3.41668 23.87275 19.41773 1.000 19.64183 222 GLY A N 1
ATOM 4020 C CA . GLY A 1 227 ? 4.61484 23.70594 20.23221 1.000 18.75415 222 GLY A CA 1
ATOM 4021 C C . GLY A 1 227 ? 5.03254 22.27375 20.48073 1.000 18.68640 222 GLY A C 1
ATOM 4022 O O . GLY A 1 227 ? 5.99642 22.04831 21.21683 1.000 18.55231 222 GLY A O 1
ATOM 4026 N N . LEU A 1 228 ? 4.37320 21.29996 19.83708 1.000 15.92657 223 LEU A N 1
ATOM 4027 C CA . LEU A 1 228 ? 4.66151 19.89317 20.10623 1.000 15.74412 223 LEU A CA 1
ATOM 4028 C C . LEU A 1 228 ? 5.99234 19.42425 19.52339 1.000 14.23043 223 LEU A C 1
ATOM 4029 O O . LEU A 1 228 ? 6.79958 18.79464 20.23027 1.000 15.22817 223 LEU A O 1
ATOM 4045 N N . ALA A 1 229 ? 6.24080 19.69512 18.25257 1.000 14.19383 224 ALA A N 1
ATOM 4046 C CA . ALA A 1 229 ? 7.54881 19.33351 17.73199 1.000 14.29753 224 ALA A CA 1
ATOM 4047 C C . ALA A 1 229 ? 8.66056 20.03913 18.48057 1.000 12.75189 224 ALA A C 1
ATOM 4048 O O . ALA A 1 229 ? 9.72115 19.45888 18.73279 1.000 13.85781 224 ALA A O 1
ATOM 4055 N N . THR A 1 230 ? 8.45968 21.29292 18.82406 1.000 13.88613 225 THR A N 1
ATOM 4056 C CA . THR A 1 230 ? 9.45311 22.02446 19.57176 1.000 13.27494 225 THR A CA 1
ATOM 4057 C C . THR A 1 230 ? 9.80846 21.30096 20.85579 1.000 14.59813 225 THR A C 1
ATOM 4058 O O . THR A 1 230 ? 10.99387 21.17804 21.21164 1.000 14.48706 225 THR A O 1
ATOM 4069 N N A LYS A 1 231 ? 8.80242 20.79113 21.57369 0.555 14.79461 226 LYS A N 1
ATOM 4070 N N B LYS A 1 231 ? 8.78861 20.81975 21.57978 0.445 14.00363 226 LYS A N 1
ATOM 4071 C CA A LYS A 1 231 ? 9.10558 20.15047 22.84312 0.555 16.09113 226 LYS A CA 1
ATOM 4072 C CA B LYS A 1 231 ? 9.04914 20.13968 22.83856 0.445 14.23738 226 LYS A CA 1
ATOM 4073 C C A LYS A 1 231 ? 9.75406 18.79523 22.65107 0.555 15.22543 226 LYS A C 1
ATOM 4074 C C B LYS A 1 231 ? 9.78105 18.83179 22.61052 0.445 13.95503 226 LYS A C 1
ATOM 4075 O O A LYS A 1 231 ? 10.63526 18.42485 23.43028 0.555 16.79005 226 LYS A O 1
ATOM 4076 O O B LYS A 1 231 ? 10.74171 18.52967 23.31963 0.445 14.25639 226 LYS A O 1
ATOM 4113 N N . ALA A 1 232 ? 9.36886 18.04511 21.61534 1.000 14.22507 227 ALA A N 1
ATOM 4114 C CA . ALA A 1 232 ? 10.09565 16.78595 21.35243 1.000 14.83859 227 ALA A CA 1
ATOM 4115 C C . ALA A 1 232 ? 11.55366 17.07475 21.03033 1.000 15.39010 227 ALA A C 1
ATOM 4116 O O . ALA A 1 232 ? 12.47543 16.36353 21.49240 1.000 14.00451 227 ALA A O 1
ATOM 4124 N N . CYS A 1 233 ? 11.77687 18.08839 20.19593 1.000 13.75929 228 CYS A N 1
ATOM 4125 C CA . CYS A 1 233 ? 13.14849 18.47384 19.87027 1.000 12.72698 228 CYS A CA 1
ATOM 4126 C C . CYS A 1 233 ? 13.90706 18.97593 21.07489 1.000 12.68527 228 CYS A C 1
ATOM 4127 O O . CYS A 1 233 ? 15.10399 18.68303 21.22531 1.000 13.34031 228 CYS A O 1
ATOM 4135 N N . GLU A 1 234 ? 13.26644 19.78917 21.90448 1.000 14.23262 229 GLU A N 1
ATOM 4136 C CA . GLU A 1 234 ? 13.94320 20.31495 23.07895 1.000 14.12069 229 GLU A CA 1
ATOM 4137 C C . GLU A 1 234 ? 14.47235 19.21393 23.98987 1.000 13.43419 229 GLU A C 1
ATOM 4138 O O . GLU A 1 234 ? 15.64368 19.24489 24.41313 1.000 13.94645 229 GLU A O 1
ATOM 4150 N N . VAL A 1 235 ? 13.66754 18.16814 24.22429 1.000 13.16422 230 VAL A N 1
ATOM 4151 C CA . VAL A 1 235 ? 14.10791 17.05719 25.05474 1.000 13.88384 230 VAL A CA 1
ATOM 4152 C C . VAL A 1 235 ? 15.21661 16.29042 24.35905 1.000 13.55160 230 VAL A C 1
ATOM 4153 O O . VAL A 1 235 ? 16.18707 15.89061 24.99629 1.000 14.16463 230 VAL A O 1
ATOM 4166 N N . TYR A 1 236 ? 15.07580 16.04978 23.06338 1.000 13.37006 231 TYR A N 1
ATOM 4167 C CA . TYR A 1 236 ? 16.12338 15.42405 22.25288 1.000 12.92156 231 TYR A CA 1
ATOM 4168 C C . TYR A 1 236 ? 17.46057 16.17209 22.34899 1.000 12.94875 231 TYR A C 1
ATOM 4169 O O . TYR A 1 236 ? 18.52576 15.56570 22.55886 1.000 12.68717 231 TYR A O 1
ATOM 4187 N N . LEU A 1 237 ? 17.42543 17.48824 22.16571 1.000 12.65117 232 LEU A N 1
ATOM 4188 C CA . LEU A 1 237 ? 18.63510 18.29955 22.14954 1.000 12.70310 232 LEU A CA 1
ATOM 4189 C C . LEU A 1 237 ? 19.25617 18.33397 23.52487 1.000 13.72185 232 LEU A C 1
ATOM 4190 O O . LEU A 1 237 ? 20.47900 18.27252 23.65617 1.000 14.39402 232 LEU A O 1
ATOM 4206 N N . GLU A 1 238 ? 18.44457 18.41513 24.58182 1.000 13.52330 233 GLU A N 1
ATOM 4207 C CA . GLU A 1 238 ? 18.99971 18.28017 25.92710 1.000 15.40301 233 GLU A CA 1
ATOM 4208 C C . GLU A 1 238 ? 19.71235 16.96252 26.11262 1.000 15.21542 233 GLU A C 1
ATOM 4209 O O . GLU A 1 238 ? 20.79804 16.92458 26.67996 1.000 16.28983 233 GLU A O 1
ATOM 4221 N N . TYR A 1 239 ? 19.12891 15.86093 25.64301 1.000 13.85234 234 TYR A N 1
ATOM 4222 C CA . TYR A 1 239 ? 19.79972 14.56979 25.71914 1.000 16.41835 234 TYR A CA 1
ATOM 4223 C C . TYR A 1 239 ? 21.13954 14.63124 24.99376 1.000 16.14317 234 TYR A C 1
ATOM 4224 O O . TYR A 1 239 ? 22.16253 14.11149 25.48000 1.000 16.37349 234 TYR A O 1
ATOM 4242 N N . CYS A 1 240 ? 21.14287 15.21431 23.79284 1.000 14.83847 235 CYS A N 1
ATOM 4243 C CA . CYS A 1 240 ? 22.37426 15.29534 23.01230 1.000 14.30366 235 CYS A CA 1
ATOM 4244 C C . CYS A 1 240 ? 23.44316 16.03407 23.78404 1.000 15.23988 235 CYS A C 1
ATOM 4245 O O . CYS A 1 240 ? 24.60358 15.58463 23.84858 1.000 16.31799 235 CYS A O 1
ATOM 4253 N N . ILE A 1 241 ? 23.07303 17.20023 24.33670 1.000 16.78969 236 ILE A N 1
ATOM 4254 C CA . ILE A 1 241 ? 24.03060 17.98946 25.10033 1.000 16.64980 236 ILE A CA 1
ATOM 4255 C C . ILE A 1 241 ? 24.57620 17.18978 26.27556 1.000 16.71648 236 ILE A C 1
ATOM 4256 O O . ILE A 1 241 ? 25.78789 17.17373 26.51657 1.000 19.12263 236 ILE A O 1
ATOM 4272 N N . GLU A 1 242 ? 23.70518 16.48985 26.99807 1.000 18.05234 237 GLU A N 1
ATOM 4273 C CA . GLU A 1 242 ? 24.11146 15.73929 28.18182 1.000 20.41436 237 GLU A CA 1
ATOM 4274 C C . GLU A 1 242 ? 25.02811 14.58282 27.83535 1.000 19.53488 237 GLU A C 1
ATOM 4275 O O . GLU A 1 242 ? 25.83739 14.15621 28.64662 1.000 20.81716 237 GLU A O 1
ATOM 4287 N N . ASN A 1 243 ? 24.90175 14.04226 26.64072 1.000 18.69073 238 ASN A N 1
ATOM 4288 C CA . ASN A 1 243 ? 25.62737 12.84937 26.23938 1.000 19.67991 238 ASN A CA 1
ATOM 4289 C C . ASN A 1 243 ? 26.68245 13.12532 25.15161 1.000 19.52592 238 ASN A C 1
ATOM 4290 O O . ASN A 1 243 ? 27.22076 12.19076 24.58638 1.000 22.17635 238 ASN A O 1
ATOM 4301 N N . GLY A 1 244 ? 27.06238 14.38754 24.92854 1.000 19.33544 239 GLY A N 1
ATOM 4302 C CA . GLY A 1 244 ? 28.17838 14.65502 24.04959 1.000 18.14938 239 GLY A CA 1
ATOM 4303 C C . GLY A 1 244 ? 27.90081 14.41250 22.58596 1.000 18.71006 239 GLY A C 1
ATOM 4304 O O . GLY A 1 244 ? 28.82059 14.11732 21.82955 1.000 20.32087 239 GLY A O 1
ATOM 4308 N N . ILE A 1 245 ? 26.66177 14.51698 22.17462 1.000 16.16545 240 ILE A N 1
ATOM 4309 C CA . ILE A 1 245 ? 26.25442 14.27326 20.78018 1.000 15.97967 240 ILE A CA 1
ATOM 4310 C C . ILE A 1 245 ? 26.09613 15.62371 20.10659 1.000 14.71542 240 ILE A C 1
ATOM 4311 O O . ILE A 1 245 ? 25.42634 16.52844 20.63983 1.000 15.97548 240 ILE A O 1
ATOM 4327 N N . THR A 1 246 ? 26.61555 15.73135 18.89819 1.000 14.68923 241 THR A N 1
ATOM 4328 C CA . THR A 1 246 ? 26.34353 16.89816 18.07404 1.000 14.44146 241 THR A CA 1
ATOM 4329 C C . THR A 1 246 ? 25.13876 16.61611 17.18178 1.000 14.21471 241 THR A C 1
ATOM 4330 O O . THR A 1 246 ? 25.24921 15.78293 16.28108 1.000 12.86286 241 THR A O 1
ATOM 4341 N N . PRO A 1 247 ? 24.02978 17.35845 17.31973 1.000 13.84268 242 PRO A N 1
ATOM 4342 C CA . PRO A 1 247 ? 22.87937 17.15620 16.45452 1.000 12.86642 242 PRO A CA 1
ATOM 4343 C C . PRO A 1 247 ? 22.99834 17.98443 15.19390 1.000 12.76354 242 PRO A C 1
ATOM 4344 O O . PRO A 1 247 ? 23.56635 19.08187 15.25530 1.000 12.98320 242 PRO A O 1
ATOM 4355 N N . HIS A 1 248 ? 22.42888 17.45940 14.10796 1.000 12.68438 243 HIS A N 1
ATOM 4356 C CA . HIS A 1 248 ? 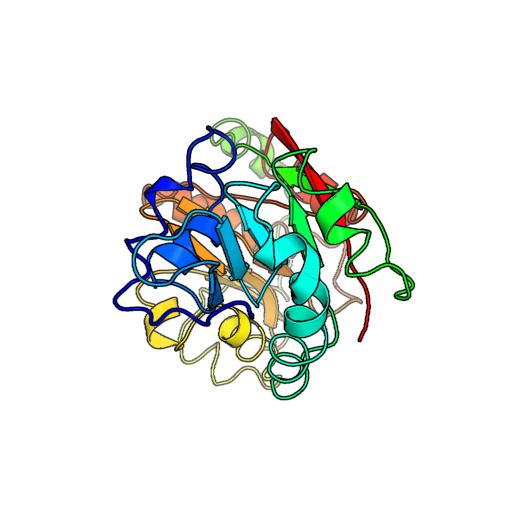22.40367 18.11935 12.80821 1.000 12.62862 243 HIS A CA 1
ATOM 4357 C C . HIS A 1 248 ? 21.00591 18.16595 12.24244 1.000 12.80224 243 HIS A C 1
ATOM 4358 O O . HIS A 1 248 ? 20.24141 17.21459 12.36787 1.000 15.15923 243 HIS A O 1
ATOM 4372 N N . TRP A 1 249 ? 20.68152 19.31917 11.67419 1.000 13.16382 244 TRP A N 1
ATOM 4373 C CA . TRP A 1 249 ? 19.39218 19.58196 11.03751 1.000 14.45846 244 TRP A CA 1
ATOM 4374 C C . TRP A 1 249 ? 19.63908 20.03715 9.61977 1.000 12.27916 244 TRP A C 1
ATOM 4375 O O . TRP A 1 249 ? 20.29266 21.07766 9.42276 1.000 15.15586 244 TRP A O 1
ATOM 4396 N N . SER A 1 250 ? 19.11487 19.32550 8.66350 1.000 13.18622 245 SER A N 1
ATOM 4397 C CA . SER A 1 250 ? 19.24353 19.70429 7.26283 1.000 14.35087 245 SER A CA 1
ATOM 4398 C C . SER A 1 250 ? 17.84302 19.64025 6.66835 1.000 14.76007 245 SER A C 1
ATOM 4399 O O . SER A 1 250 ? 17.06714 18.73087 6.98173 1.000 15.58836 245 SER A O 1
ATOM 4407 N N . THR A 1 251 ? 17.45858 20.63421 5.87804 1.000 15.22079 246 THR A N 1
ATOM 4408 C CA . THR A 1 251 ? 16.07710 20.63856 5.38392 1.000 16.93912 246 THR A CA 1
ATOM 4409 C C . THR A 1 251 ? 15.98852 21.38655 4.07732 1.000 16.98524 246 THR A C 1
ATOM 4410 O O . THR A 1 251 ? 16.80280 22.28102 3.83311 1.000 16.89768 246 THR A O 1
ATOM 4421 N N . PHE A 1 252 ? 14.98720 21.03471 3.25539 1.000 16.88670 247 PHE A N 1
ATOM 4422 C CA . PHE A 1 252 ? 14.78208 21.76139 1.99894 1.000 17.51907 247 PHE A CA 1
ATOM 4423 C C . PHE A 1 252 ? 14.42082 23.22017 2.24325 1.000 16.28507 247 PHE A C 1
ATOM 4424 O O . PHE A 1 252 ? 13.64601 23.55072 3.13960 1.000 17.65988 247 PHE A O 1
ATOM 4441 N N . GLU A 1 253 ? 14.96742 24.08007 1.39352 1.000 18.01937 248 GLU A N 1
ATOM 4442 C CA . GLU A 1 253 ? 14.69630 25.50373 1.46372 1.000 20.17914 248 GLU A CA 1
ATOM 4443 C C . GLU A 1 253 ? 13.20568 25.76768 1.40788 1.000 21.45000 248 GLU A C 1
ATOM 4444 O O . GLU A 1 253 ? 12.70703 26.70004 2.06907 1.000 22.54653 248 GLU A O 1
ATOM 4456 N N . THR A 1 254 ? 12.47500 24.99264 0.59028 1.000 20.64350 249 THR A N 1
ATOM 4457 C CA . THR A 1 254 ? 11.05085 25.21481 0.46269 1.000 23.21067 249 THR A CA 1
ATOM 4458 C C . THR A 1 254 ? 10.28286 24.71319 1.64267 1.000 23.27744 249 THR A C 1
ATOM 4459 O O . THR A 1 254 ? 9.11020 25.08831 1.75686 1.000 26.00037 249 THR A O 1
ATOM 4470 N N . ASN A 1 255 ? 10.89640 23.93894 2.55642 1.000 19.97889 250 ASN A N 1
ATOM 4471 C CA . ASN A 1 255 ? 10.16765 23.45780 3.72921 1.000 18.09364 250 ASN A CA 1
ATOM 4472 C C . ASN A 1 255 ? 10.29323 24.51477 4.82903 1.000 17.05650 250 ASN A C 1
ATOM 4473 O O . ASN A 1 255 ? 11.07097 24.39011 5.75160 1.000 17.91681 250 ASN A O 1
ATOM 4484 N N . VAL A 1 256 ? 9.53217 25.61726 4.68466 1.000 20.52998 251 VAL A N 1
ATOM 4485 C CA . VAL A 1 256 ? 9.81655 26.75607 5.56076 1.000 21.46541 251 VAL A CA 1
ATOM 4486 C C . VAL A 1 256 ? 9.39436 26.47610 6.98350 1.000 18.48315 251 VAL A C 1
ATOM 4487 O O . VAL A 1 256 ? 9.93329 27.10211 7.88515 1.000 19.21515 251 VAL A O 1
ATOM 4500 N N . GLU A 1 257 ? 8.46390 25.52838 7.21130 1.000 18.53221 252 GLU A N 1
ATOM 4501 C CA . GLU A 1 257 ? 8.14191 25.17285 8.60630 1.000 17.38875 252 GLU A CA 1
ATOM 4502 C C . GLU A 1 257 ? 9.36666 24.59676 9.30932 1.000 16.48839 252 GLU A C 1
ATOM 4503 O O . GLU A 1 257 ? 9.68557 24.96610 10.45650 1.000 15.01561 252 GLU A O 1
ATOM 4516 N N . SER A 1 258 ? 10.10939 23.78009 8.58399 1.000 16.48761 253 SER A N 1
ATOM 4517 C CA . SER A 1 258 ? 11.33435 23.16741 9.10619 1.000 13.98842 253 SER A CA 1
ATOM 4518 C C . SER A 1 258 ? 12.49928 24.15622 9.15975 1.000 13.98701 253 SER A C 1
ATOM 4519 O O . SER A 1 258 ? 13.21450 24.18111 10.16174 1.000 14.35393 253 SER A O 1
ATOM 4527 N N . VAL A 1 259 ? 12.61948 25.03153 8.16238 1.000 14.91208 254 VAL A N 1
ATOM 4528 C CA . VAL A 1 259 ? 13.66786 26.04756 8.22166 1.000 14.93016 254 VAL A CA 1
ATOM 4529 C C . VAL A 1 259 ? 13.47521 26.93432 9.44623 1.000 14.89350 254 VAL A C 1
ATOM 4530 O O . VAL A 1 259 ? 14.41621 27.23847 10.19525 1.000 15.19270 254 VAL A O 1
ATOM 4543 N N . ASN A 1 260 ? 12.23861 27.36362 9.66882 1.000 15.87416 255 ASN A N 1
ATOM 4544 C CA . ASN A 1 260 ? 11.95869 28.24358 10.79993 1.000 14.78596 255 ASN A CA 1
ATOM 4545 C C . ASN A 1 260 ? 12.12774 27.50974 12.12547 1.000 13.60668 255 ASN A C 1
ATOM 4546 O O . ASN A 1 260 ? 12.66791 28.07641 13.06110 1.000 14.40157 255 ASN A O 1
ATOM 4557 N N . LEU A 1 261 ? 11.70398 26.23601 12.20654 1.000 13.56397 256 LEU A N 1
ATOM 4558 C CA . LEU A 1 261 ? 11.86803 25.48152 13.45522 1.000 13.28386 256 LEU A CA 1
ATOM 4559 C C . LEU A 1 261 ? 13.35985 25.31539 13.77995 1.000 12.52793 256 LEU A C 1
ATOM 4560 O O . LEU A 1 261 ? 13.78497 25.45466 14.93670 1.000 12.97267 256 LEU A O 1
ATOM 4576 N N . ALA A 1 262 ? 14.16782 25.03285 12.76196 1.000 12.62351 257 ALA A N 1
ATOM 4577 C CA . ALA A 1 262 ? 15.60363 24.92377 12.99401 1.000 14.17957 257 ALA A CA 1
ATOM 4578 C C . ALA A 1 262 ? 16.14592 26.21503 13.61276 1.000 14.16656 257 ALA A C 1
ATOM 4579 O O . ALA A 1 262 ? 16.90472 26.17986 14.57736 1.000 14.40588 257 ALA A O 1
ATOM 4586 N N A SER A 1 263 ? 15.76096 27.37346 13.05943 0.457 14.35099 258 SER A N 1
ATOM 4587 N N B SER A 1 263 ? 15.73275 27.36597 13.09101 0.543 14.43960 258 SER A N 1
ATOM 4588 C CA A SER A 1 263 ? 16.19341 28.63809 13.65117 0.457 15.22997 258 SER A CA 1
ATOM 4589 C CA B SER A 1 263 ? 16.21465 28.61772 13.65848 0.543 15.66028 258 SER A CA 1
ATOM 4590 C C A SER A 1 263 ? 15.75870 28.73969 15.10783 0.457 14.66563 258 SER A C 1
ATOM 4591 C C B SER A 1 263 ? 15.72927 28.82294 15.09302 0.543 13.79511 258 SER A C 1
ATOM 4592 O O A SER A 1 263 ? 16.55022 29.09904 16.00212 0.457 16.54544 258 SER A O 1
ATOM 4593 O O B SER A 1 263 ? 16.47566 29.32036 15.97007 0.543 13.93788 258 SER A O 1
ATOM 4608 N N . LYS A 1 264 ? 14.49900 28.41255 15.36955 1.000 13.11266 259 LYS A N 1
ATOM 4609 C CA . LYS A 1 264 ? 13.98132 28.51438 16.70698 1.000 13.22085 259 LYS A CA 1
ATOM 4610 C C . LYS A 1 264 ? 14.75609 27.68225 17.72238 1.000 14.48469 259 LYS A C 1
ATOM 4611 O O . LYS A 1 264 ? 14.81953 28.06931 18.90782 1.000 14.99387 259 LYS A O 1
ATOM 4631 N N . LEU A 1 265 ? 15.29336 26.54326 17.29349 1.000 13.33550 260 LEU A N 1
ATOM 4632 C CA . LEU A 1 265 ? 16.01409 25.60298 18.14343 1.000 14.07497 260 LEU A CA 1
ATOM 4633 C C . LEU A 1 265 ? 17.50231 25.92655 18.28414 1.000 14.78915 260 LEU A C 1
ATOM 4634 O O . LEU A 1 265 ? 18.19985 25.19145 18.98369 1.000 16.06310 260 LEU A O 1
ATOM 4650 N N . GLY A 1 266 ? 18.00736 26.99518 17.64085 1.000 14.31338 261 GLY A N 1
ATOM 4651 C CA . GLY A 1 266 ? 19.40778 27.35660 17.73276 1.000 14.75658 261 GLY A CA 1
ATOM 4652 C C . GLY A 1 266 ? 20.29309 26.74835 16.68024 1.000 13.96227 261 GLY A C 1
ATOM 4653 O O . GLY A 1 266 ? 21.52949 26.80172 16.82430 1.000 15.80444 261 GLY A O 1
ATOM 4657 N N . PHE A 1 267 ? 19.72540 26.25479 15.58171 1.000 13.56041 262 PHE A N 1
ATOM 4658 C CA . PHE A 1 267 ? 20.53142 25.84114 14.42032 1.000 14.10502 262 PHE A CA 1
ATOM 4659 C C . PHE A 1 267 ? 20.76545 27.06958 13.55856 1.000 16.30968 262 PHE A C 1
ATOM 4660 O O . PHE A 1 267 ? 19.82964 27.81581 13.23234 1.000 19.23091 262 PHE A O 1
ATOM 4677 N N A GLU A 1 268 ? 22.02126 27.29670 13.23202 0.677 14.92854 263 GLU A N 1
ATOM 4678 N N B GLU A 1 268 ? 22.02130 27.33221 13.24658 0.323 15.58079 263 GLU A N 1
ATOM 4679 C CA A GLU A 1 268 ? 22.44552 28.46025 12.46384 0.677 16.66181 263 GLU A CA 1
ATOM 4680 C CA B GLU A 1 268 ? 22.37843 28.51409 12.47406 0.323 16.13458 263 GLU A CA 1
ATOM 4681 C C A GLU A 1 268 ? 22.82388 28.03056 11.05791 0.677 15.36993 263 GLU A C 1
ATOM 4682 C C B GLU A 1 268 ? 22.86012 28.09641 11.09060 0.323 15.32719 263 GLU A C 1
ATOM 4683 O O A GLU A 1 268 ? 23.50915 27.01401 10.86608 0.677 16.20174 263 GLU A O 1
ATOM 4684 O O B GLU A 1 268 ? 23.64429 27.14888 10.94869 0.323 15.68726 263 GLU A O 1
ATOM 4707 N N . TYR A 1 269 ? 22.34106 28.78367 10.08246 1.000 15.04621 264 TYR A N 1
ATOM 4708 C CA . TYR A 1 269 ? 22.61564 28.49944 8.67907 1.000 17.00197 264 TYR A CA 1
ATOM 4709 C C . TYR A 1 269 ? 24.10359 28.54988 8.37668 1.000 17.74365 264 TYR A C 1
ATOM 4710 O O . TYR A 1 269 ? 24.82521 29.47228 8.78531 1.000 19.69661 264 TYR A O 1
ATOM 4729 N N . ARG A 1 270 ? 24.56249 27.56730 7.61987 1.000 17.22610 265 ARG A N 1
ATOM 4730 C CA . ARG A 1 270 ? 25.96668 27.49953 7.16624 1.000 18.30951 265 ARG A CA 1
ATOM 4731 C C . ARG A 1 270 ? 26.14236 27.47203 5.65895 1.000 19.17043 265 ARG A C 1
ATOM 4732 O O . ARG A 1 270 ? 27.00458 28.19510 5.14371 1.000 20.31702 265 ARG A O 1
ATOM 4753 N N . PHE A 1 271 ? 25.39389 26.64432 4.93162 1.000 19.53513 266 PHE A N 1
ATOM 4754 C CA . PHE A 1 271 ? 25.53632 26.50309 3.47484 1.000 19.00571 266 PHE A CA 1
ATOM 4755 C C . PHE A 1 271 ? 24.30877 25.76994 2.93999 1.000 17.57336 266 PHE A C 1
ATOM 4756 O O . PHE A 1 271 ? 23.51583 25.20608 3.69342 1.000 16.93528 266 PHE A O 1
ATOM 4773 N N . LYS A 1 272 ? 24.15426 25.80198 1.62252 1.000 19.18580 267 LYS A N 1
ATOM 4774 C CA . LYS A 1 272 ? 23.09828 25.08941 0.93287 1.000 18.46463 267 LYS A CA 1
ATOM 4775 C C . LYS A 1 272 ? 23.67932 24.32150 -0.24697 1.000 17.58908 267 LYS A C 1
ATOM 4776 O O . LYS A 1 272 ? 24.70700 24.70745 -0.83649 1.000 19.05047 267 LYS A O 1
ATOM 4795 N N . LEU A 1 273 ? 23.02243 23.20941 -0.55015 1.000 16.39616 268 LEU A N 1
ATOM 4796 C CA . LEU A 1 273 ? 23.36926 22.31354 -1.63317 1.000 17.61806 268 LEU A CA 1
ATOM 4797 C C . LEU A 1 273 ? 22.18866 22.17673 -2.59097 1.000 17.43346 268 LEU A C 1
ATOM 4798 O O . LEU A 1 273 ? 21.02621 21.98815 -2.18903 1.000 17.79571 268 LEU A O 1
ATOM 4814 N N . LYS A 1 274 ? 22.49205 22.16362 -3.87471 1.000 18.87410 269 LYS A N 1
ATOM 4815 C CA . LYS A 1 274 ? 21.45721 21.96937 -4.88521 1.000 19.21556 269 LYS A CA 1
ATOM 4816 C C . LYS A 1 274 ? 20.85030 20.57660 -4.80446 1.000 17.78541 269 LYS A C 1
ATOM 4817 O O . LYS A 1 274 ? 21.56615 19.57642 -4.66029 1.000 18.24640 269 LYS A O 1
ATOM 4836 N N . THR A 1 275 ? 19.52761 20.52520 -4.92986 1.000 17.21920 270 THR A N 1
ATOM 4837 C CA . THR A 1 275 ? 18.77940 19.26910 -4.93280 1.000 18.56283 270 THR A CA 1
ATOM 4838 C C . THR A 1 275 ? 17.87834 19.17409 -6.16874 1.000 18.84902 270 THR A C 1
ATOM 4839 O O . THR A 1 275 ? 17.51588 20.18350 -6.79253 1.000 19.86699 270 THR A O 1
ATOM 4850 N N . TYR A 1 276 ? 17.51067 17.92229 -6.48916 1.000 17.84236 271 TYR A N 1
ATOM 4851 C CA . TYR A 1 276 ? 16.61101 17.58557 -7.59413 1.000 18.79592 271 TYR A CA 1
ATOM 4852 C C . TYR A 1 276 ? 15.71017 16.48196 -7.08540 1.000 18.37414 271 TYR A C 1
ATOM 4853 O O . TYR A 1 276 ? 16.18878 15.56185 -6.40938 1.000 18.66547 271 TYR A O 1
ATOM 4871 N N A GLU A 1 277 ? 14.40952 16.57266 -7.37075 0.506 19.78756 272 GLU A N 1
ATOM 4872 N N B GLU A 1 277 ? 14.42821 16.56423 -7.42653 0.494 19.93060 272 GLU A N 1
ATOM 4873 C CA A GLU A 1 277 ? 13.46310 15.56460 -6.91326 0.506 20.03333 272 GLU A CA 1
ATOM 4874 C CA B GLU A 1 277 ? 13.43469 15.61811 -6.95736 0.494 20.65137 272 GLU A CA 1
ATOM 4875 C C A GLU A 1 277 ? 12.39573 15.33532 -7.97098 0.506 21.24073 272 GLU A C 1
ATOM 4876 C C B GLU A 1 277 ? 12.48385 15.31908 -8.09910 0.494 21.84245 272 GLU A C 1
ATOM 4877 O O A GLU A 1 277 ? 11.87688 16.28667 -8.56249 0.506 21.25568 272 GLU A O 1
ATOM 4878 O O B GLU A 1 277 ? 12.15299 16.20476 -8.88590 0.494 22.56715 272 GLU A O 1
ATOM 4901 N N . PHE A 1 278 ? 12.05634 14.06797 -8.18566 1.000 21.35059 273 PHE A N 1
ATOM 4902 C CA . PHE A 1 278 ? 10.92517 13.71077 -9.02397 1.000 22.95727 273 PHE A CA 1
ATOM 4903 C C . PHE A 1 278 ? 10.22499 12.47899 -8.45392 1.000 24.32212 273 PHE A C 1
ATOM 4904 O O . PHE A 1 278 ? 10.79039 11.70969 -7.66836 1.000 24.53748 273 PHE A O 1
ATOM 4922 N N . GLU A 1 279 ? 8.99429 12.26560 -8.91981 1.000 28.07239 274 GLU A N 1
ATOM 4923 C CA . GLU A 1 279 ? 8.17706 11.12039 -8.53961 1.000 30.77574 274 GLU A CA 1
ATOM 4924 C C . GLU A 1 279 ? 8.27755 10.09588 -9.65740 1.000 30.22003 274 GLU A C 1
ATOM 4925 O O . GLU A 1 279 ? 8.10426 10.44560 -10.83639 1.000 31.00614 274 GLU A O 1
ATOM 4937 N N . TYR A 1 280 ? 8.60482 8.84945 -9.30724 1.000 29.79782 275 TYR A N 1
ATOM 4938 C CA . TYR A 1 280 ? 8.72044 7.81293 -10.33477 1.000 30.96426 275 TYR A CA 1
ATOM 4939 C C . TYR A 1 280 ? 7.36815 7.60752 -11.01784 1.000 32.82335 275 TYR A C 1
ATOM 4940 O O . TYR A 1 280 ? 7.29918 7.29640 -12.20354 1.000 34.20659 275 TYR A O 1
#

B-factor: mean 26.38, std 10.41, range [10.68, 79.94]

Organism: NCBI:txid147375

Foldseek 3Di:
DEWDKEDLVLLVLCVVQQDDPVSVPPFLQQLVSNVLKDWIKTAPDSVHGQWIWTCLPLPAIEITGDLPRVNLQPHVLVCVVPVVVVVQVVLPHWKHKYWYDDPSNVVSVCSNCVPFPKDKFKKWWWFFDVVVLVVQVVPFDDDDPQKDKDKDDPCLCVPQPPVVVVSSQVSIGVDPVSQVVQKIKMFIAGPNHGQKMWIFRGDDPLEGEIDIDGPPVVCPPPRGSVVRVSVVVVVSVVVVHGYIYMGIPVPVVSVVSCVSNRIGTDDMTMMMMGTD

Solvent-accessible surface area: 13778 Å² total; per-residue (Å²): 111,103,8,75,111,7,88,96,88,42,6,79,81,0,100,98,4,12,136,73,182,58,15,125,53,2,3,8,0,18,0,0,2,68,41,29,5,48,3,47,0,15,0,29,53,50,92,137,3,132,0,0,1,0,12,0,54,24,50,8,3,2,1,1,14,61,12,86,8,112,25,1,41,133,56,1,96,66,7,0,34,71,96,4,63,71,59,16,79,157,92,71,30,42,113,7,39,0,3,4,32,58,161,117,1,36,173,30,0,56,116,8,1,71,166,56,175,67,98,76,16,67,19,30,19,24,98,26,44,102,106,84,0,59,163,44,54,100,142,17,158,86,45,97,152,111,23,76,56,89,109,5,51,81,119,17,2,81,108,21,95,89,99,41,0,108,60,32,4,70,66,16,8,107,46,23,80,39,0,51,111,101,8,4,1,17,0,0,27,48,98,165,72,20,11,0,0,0,1,0,5,0,15,30,58,106,48,9,10,16,28,38,83,15,53,53,123,144,10,65,140,94,15,7,20,7,39,0,0,15,36,0,0,66,57,0,53,146,75,56,28,66,4,33,7,28,10,53,66,92,59,86,135,17,28,93,27,0,60,88,0,0,5,48,106,116,38,92,8,47,1,1,42,6,117,58